Protein AF-A0A9D6SUW3-F1 (afdb_monomer)

Sequence (313 aa):
MANTCDACGERSARLTYPAGGLWAGRWFCPECASGRKKITRLSSLVAFRFRVAEVLPPGDPMTAPAVRLMVAVDDVRRAQILMVEAMERFDDPAERHRTPGDFLYSVKLLLSHMHEAGHALRRLDGWAARGADGENRVNALLAGEDHRQGMAALRKLRRFFSAPAYWESLIPRVRNAIGFHYDERAVAAVMKENFAGDALLESTAASVGGLARMADPVMRAIMSRASGGDIMAAKTEHSQALDICGHLIAFVDHLFDALVRAHRDAIVEKDARVVDVPPLIARAAEAVDAERARLRDERRKAAAAAEIQRGAS

Mean predicted aligned error: 6.63 Å

Nearest PDB structures (foldseek):
  4phu-assembly1_A  TM=2.720E-01  e=4.671E-01  Homo sapiens
  8ic0-assembly1_A  TM=3.097E-01  e=9.147E+00  Homo sapiens
  7rkn-assembly1_R  TM=2.071E-01  e=7.939E+00  Human herpesvirus 5 strain AD169

pLDDT: mean 88.92, std 6.52, range [56.84, 97.5]

Foldseek 3Di:
DFDAFQFARDTDPDWDADCDDQRHPGTHDPCVVVVVDHRQFKDKDKDFDFDCCLLQNPPQLLNVLLVQLVVLLVQLLVLLLQLLVLVVCCPPPVCVQPSLLSNLLSVLSNLQSLVSNLVSLCSLQPDRQQDPVRDRVLCVLQVDPLNVLLVVLNVVSCCQSVDPCNCVALSVLCNVDCVPPVPVVLLVVLCVVQPDDPHDDDWDDDPDPPRTGGQSVSSQSSSQVSRVHRPVPPPVSVLVSLLNSVSSNSNSVSSVVSSCVVVVVRTPDMDIHMDTDPPSSSSSVVSNVVSVVVVVVVVVVVVVVVVVVVVVD

Solvent-accessible surface area (backbone atoms only — not comparable to full-atom values): 16893 Å² total; per-residue (Å²): 132,70,49,62,16,57,32,64,66,47,74,31,94,53,73,46,68,44,91,58,73,75,59,39,89,43,40,24,27,68,45,50,70,69,64,77,34,81,62,61,34,45,40,84,44,74,49,69,45,57,47,54,64,76,70,46,31,90,86,42,65,36,28,64,29,48,53,47,25,52,52,23,43,51,49,27,54,52,20,44,38,47,27,48,57,21,59,72,33,62,84,36,80,90,34,60,87,49,24,64,45,47,26,53,51,18,50,52,48,26,31,34,25,48,44,51,22,42,54,21,45,52,45,28,73,49,70,33,27,40,46,96,86,66,48,49,49,66,57,63,59,31,65,47,83,95,19,48,66,20,45,54,22,45,58,49,49,52,57,48,68,69,34,79,66,37,70,75,33,56,38,46,33,37,42,73,33,49,74,70,68,59,38,63,70,62,48,51,49,48,43,63,75,68,55,51,88,89,52,80,80,68,61,47,84,52,96,52,87,89,66,48,41,77,48,44,60,58,52,49,53,51,47,11,60,52,63,74,45,60,51,94,71,38,58,71,62,54,43,52,51,39,43,51,49,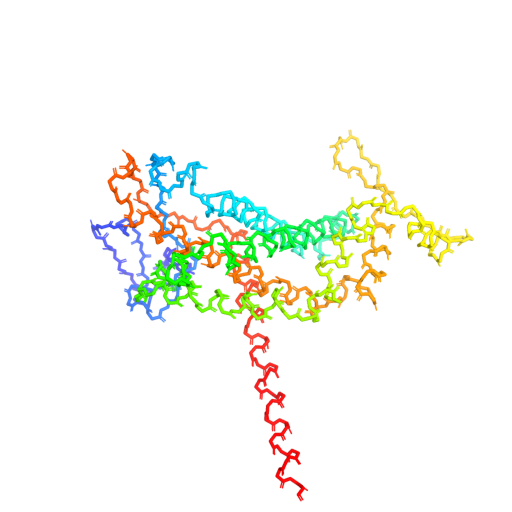55,27,50,48,45,23,51,56,36,51,50,52,34,48,49,64,76,35,56,86,36,52,78,43,79,49,76,44,66,40,75,46,54,68,63,59,42,49,41,52,47,53,30,52,53,41,50,50,50,57,50,52,53,50,52,51,52,52,54,53,53,50,55,57,62,75,75,109

Structure (mmCIF, N/CA/C/O backbone):
data_AF-A0A9D6SUW3-F1
#
_entry.id   AF-A0A9D6SUW3-F1
#
loop_
_atom_site.group_PDB
_atom_site.id
_atom_site.type_symbol
_atom_site.label_atom_id
_atom_site.label_alt_id
_atom_site.label_comp_id
_atom_site.label_asym_id
_atom_site.label_entity_id
_atom_site.label_seq_id
_atom_site.pdbx_PDB_ins_code
_atom_site.Cartn_x
_atom_site.Cartn_y
_atom_site.Cartn_z
_atom_site.occupancy
_atom_site.B_iso_or_equiv
_atom_site.auth_seq_id
_atom_site.auth_comp_id
_atom_site.auth_asym_id
_atom_site.auth_atom_id
_atom_site.pdbx_PDB_model_num
ATOM 1 N N . MET A 1 1 ? 21.946 -20.575 29.759 1.00 59.00 1 MET A N 1
ATOM 2 C CA . MET A 1 1 ? 21.431 -20.561 28.371 1.00 59.00 1 MET A CA 1
ATOM 3 C C . MET A 1 1 ? 20.770 -19.213 28.138 1.00 59.00 1 MET A C 1
ATOM 5 O O . MET A 1 1 ? 20.030 -18.782 29.012 1.00 59.00 1 MET A O 1
ATOM 9 N N . ALA A 1 2 ? 21.098 -18.508 27.053 1.00 71.75 2 ALA A N 1
ATOM 10 C CA . ALA A 1 2 ? 20.441 -17.239 26.740 1.00 71.75 2 ALA A CA 1
ATOM 11 C C . ALA A 1 2 ? 19.069 -17.536 26.127 1.00 71.75 2 ALA A C 1
ATOM 13 O O . ALA A 1 2 ? 18.984 -18.255 25.132 1.00 71.75 2 ALA A O 1
ATOM 14 N N . ASN A 1 3 ? 18.017 -17.000 26.735 1.00 87.88 3 ASN A N 1
ATOM 15 C CA . ASN A 1 3 ? 16.663 -17.136 26.222 1.00 87.88 3 ASN A CA 1
ATOM 16 C C . ASN A 1 3 ? 16.448 -16.122 25.084 1.00 87.88 3 ASN A C 1
ATOM 18 O O . ASN A 1 3 ? 17.110 -15.082 25.030 1.00 87.88 3 ASN A O 1
ATOM 22 N N . THR A 1 4 ? 15.539 -16.427 24.162 1.00 93.31 4 THR A N 1
ATOM 23 C CA . THR A 1 4 ? 15.228 -15.552 23.022 1.00 93.31 4 THR A CA 1
ATOM 24 C C . THR A 1 4 ? 14.028 -14.676 23.366 1.00 93.31 4 THR A C 1
ATOM 26 O O . THR A 1 4 ? 13.051 -15.163 23.921 1.00 93.31 4 THR A O 1
ATOM 29 N N . CYS A 1 5 ? 14.112 -13.382 23.074 1.00 93.31 5 CYS A N 1
ATOM 30 C CA . CYS A 1 5 ? 13.002 -12.446 23.213 1.00 93.31 5 CYS A CA 1
ATOM 31 C C . CYS A 1 5 ? 11.937 -12.731 22.144 1.00 93.31 5 CYS A C 1
ATOM 33 O O . CYS A 1 5 ? 12.253 -12.688 20.955 1.00 93.31 5 CYS A O 1
ATOM 35 N N . ASP A 1 6 ? 10.680 -12.937 22.535 1.00 91.38 6 ASP A N 1
ATOM 36 C CA . ASP A 1 6 ? 9.580 -13.195 21.596 1.00 91.38 6 ASP A CA 1
ATOM 37 C C . ASP A 1 6 ? 9.289 -11.969 20.718 1.00 91.38 6 ASP A C 1
ATOM 39 O O . ASP A 1 6 ? 8.911 -12.101 19.560 1.00 91.38 6 ASP A O 1
ATOM 43 N N . ALA A 1 7 ? 9.519 -10.760 21.242 1.00 89.88 7 ALA A N 1
ATOM 44 C CA . ALA A 1 7 ? 9.219 -9.506 20.556 1.00 89.88 7 ALA A CA 1
ATOM 45 C C . ALA A 1 7 ? 10.206 -9.121 19.444 1.00 89.88 7 ALA A C 1
ATOM 47 O O . ALA A 1 7 ? 9.779 -8.608 18.408 1.00 89.88 7 ALA A O 1
ATOM 48 N N . CYS A 1 8 ? 11.511 -9.316 19.652 1.00 90.50 8 CYS A N 1
ATOM 49 C CA . CYS A 1 8 ? 12.546 -8.936 18.678 1.00 90.50 8 CYS A CA 1
ATOM 50 C C . CYS A 1 8 ? 13.358 -10.119 18.140 1.00 90.50 8 CYS A C 1
ATOM 52 O O . CYS A 1 8 ? 14.126 -9.949 17.203 1.00 90.50 8 CYS A O 1
ATOM 54 N N . GLY A 1 9 ? 13.210 -11.318 18.709 1.00 89.94 9 GLY A N 1
ATOM 55 C CA . GLY A 1 9 ? 13.953 -12.509 18.295 1.00 89.94 9 GLY A CA 1
ATOM 56 C C . GLY A 1 9 ? 15.413 -12.551 18.742 1.00 89.94 9 GLY A C 1
ATOM 57 O O . GLY A 1 9 ? 16.119 -13.490 18.386 1.00 89.94 9 GLY A O 1
ATOM 58 N N . GLU A 1 10 ? 15.884 -11.573 19.513 1.00 92.81 10 GLU A N 1
ATOM 59 C CA . GLU A 1 10 ? 17.271 -11.539 19.974 1.00 92.81 10 GLU A CA 1
ATOM 60 C C . GLU A 1 10 ? 17.475 -12.318 21.269 1.00 92.81 10 GLU A C 1
ATOM 62 O O . GLU A 1 10 ? 16.598 -12.391 22.136 1.00 92.81 10 GLU A O 1
ATOM 67 N N . ARG A 1 11 ? 18.681 -12.864 21.427 1.00 93.19 11 ARG A N 1
ATOM 68 C CA . ARG A 1 11 ? 19.104 -13.504 22.671 1.00 93.19 11 ARG A CA 1
ATOM 69 C C . ARG A 1 11 ? 19.286 -12.450 23.755 1.00 93.19 11 ARG A C 1
ATOM 71 O O . ARG A 1 11 ? 19.956 -11.445 23.542 1.00 93.19 11 ARG A O 1
ATOM 78 N N . SER A 1 12 ? 18.749 -12.712 24.941 1.00 90.88 12 SER A N 1
ATOM 79 C CA . SER A 1 12 ? 18.955 -11.857 26.103 1.00 90.88 12 SER A CA 1
ATOM 80 C C . SER A 1 12 ? 19.270 -12.674 27.348 1.00 90.88 12 SER A C 1
ATOM 82 O O . SER A 1 12 ? 18.714 -13.747 27.579 1.00 90.88 12 SER A O 1
ATOM 84 N N . ALA A 1 13 ? 20.172 -12.143 28.174 1.00 89.75 13 ALA A N 1
ATOM 85 C CA . ALA A 1 13 ? 20.488 -12.717 29.478 1.00 89.75 13 ALA A CA 1
ATOM 86 C C . ALA A 1 13 ? 19.389 -12.445 30.519 1.00 89.75 13 ALA A C 1
ATOM 88 O O . ALA A 1 13 ? 19.342 -13.107 31.552 1.00 89.75 13 ALA A O 1
ATOM 89 N N . ARG A 1 14 ? 18.515 -11.462 30.265 1.00 90.50 14 ARG A N 1
ATOM 90 C CA . ARG A 1 14 ? 17.402 -11.089 31.142 1.00 90.50 14 ARG A CA 1
ATOM 91 C C . ARG A 1 14 ? 16.137 -10.994 30.309 1.00 90.50 14 ARG A C 1
ATOM 93 O O . ARG A 1 14 ? 16.156 -10.391 29.243 1.00 90.50 14 ARG A O 1
ATOM 100 N N . LEU A 1 15 ? 15.042 -11.554 30.804 1.00 92.75 15 LEU A N 1
ATOM 101 C CA . LEU A 1 15 ? 13.730 -11.427 30.182 1.00 92.75 15 LEU A CA 1
ATOM 102 C C . LEU A 1 15 ? 12.694 -11.056 31.240 1.00 92.75 15 LEU A C 1
ATOM 104 O O . LEU A 1 15 ? 12.864 -11.326 32.426 1.00 92.75 15 LEU A O 1
ATOM 108 N N . THR A 1 16 ? 11.626 -10.426 30.780 1.00 91.94 16 THR A N 1
ATOM 109 C CA . THR A 1 16 ? 10.442 -10.064 31.556 1.00 91.94 16 THR A CA 1
ATOM 110 C C . THR A 1 16 ? 9.251 -10.833 31.003 1.00 91.94 16 THR A C 1
ATOM 112 O O . THR A 1 16 ? 9.157 -11.029 29.790 1.00 91.94 16 THR A O 1
ATOM 115 N N . TYR A 1 17 ? 8.373 -11.291 31.892 1.00 92.06 17 TYR A N 1
ATOM 116 C CA . TYR A 1 17 ? 7.201 -12.095 31.553 1.00 92.06 17 TYR A CA 1
ATOM 117 C C . TYR A 1 17 ? 5.951 -11.445 32.152 1.00 92.06 17 TYR A C 1
ATOM 119 O O . TYR A 1 17 ? 5.772 -11.485 33.373 1.00 92.06 17 TYR A O 1
ATOM 127 N N . PRO A 1 18 ? 5.100 -10.801 31.338 1.00 87.44 18 PRO A N 1
ATOM 128 C CA . PRO A 1 18 ? 3.849 -10.242 31.815 1.00 87.44 18 PRO A CA 1
ATOM 129 C C . PRO A 1 18 ? 2.912 -11.382 32.222 1.00 87.44 18 PRO A C 1
ATOM 131 O O . PRO A 1 18 ? 2.607 -12.260 31.417 1.00 87.44 18 PRO A O 1
ATOM 134 N N . ALA A 1 19 ? 2.427 -11.357 33.463 1.00 87.56 19 ALA A N 1
ATOM 135 C CA . ALA A 1 19 ? 1.460 -12.342 33.954 1.00 87.56 19 ALA A CA 1
ATOM 136 C C . ALA A 1 19 ? 0.007 -12.025 33.540 1.00 87.56 19 ALA A C 1
ATOM 138 O O . ALA A 1 19 ? -0.880 -12.850 33.733 1.00 87.56 19 ALA A O 1
ATOM 139 N N . GLY A 1 20 ? -0.253 -10.839 32.978 1.00 83.25 20 GLY A N 1
ATOM 140 C CA . GLY A 1 20 ? -1.593 -10.392 32.602 1.00 83.25 20 GLY A CA 1
ATOM 141 C C . GLY A 1 20 ? -1.587 -9.342 31.490 1.00 83.25 20 GLY A C 1
ATOM 142 O O . GLY A 1 20 ? -0.545 -8.790 31.132 1.00 83.25 20 GLY A O 1
ATOM 143 N N . GLY A 1 21 ? -2.776 -9.072 30.947 1.00 85.44 21 GLY A N 1
ATOM 144 C CA . GLY A 1 21 ? -2.980 -8.150 29.829 1.00 85.44 21 GLY A CA 1
ATOM 145 C C . GLY A 1 21 ? -2.705 -8.774 28.458 1.00 85.44 21 GLY A C 1
ATOM 146 O O . GLY A 1 21 ? -2.468 -9.971 28.329 1.00 85.44 21 GLY A O 1
ATOM 147 N N . LEU A 1 22 ? -2.736 -7.935 27.420 1.00 84.00 22 LEU A N 1
ATOM 148 C CA . LEU A 1 22 ? -2.636 -8.351 26.015 1.00 84.00 22 LEU A CA 1
ATOM 149 C C . LEU A 1 22 ? -1.350 -9.141 25.704 1.00 84.00 22 LEU A C 1
ATOM 151 O O . LEU A 1 22 ? -1.351 -10.017 24.849 1.00 84.00 22 LEU A O 1
ATOM 155 N N . TRP A 1 23 ? -0.268 -8.856 26.428 1.00 86.50 23 TRP A N 1
ATOM 156 C CA . TRP A 1 23 ? 1.060 -9.441 26.223 1.00 86.50 23 TRP A CA 1
ATOM 157 C C . TRP A 1 23 ? 1.366 -10.626 27.150 1.00 86.50 23 TRP A C 1
ATOM 159 O O . TRP A 1 23 ? 2.516 -11.067 27.215 1.00 86.50 23 TRP A O 1
ATOM 169 N N . ALA A 1 24 ? 0.365 -11.124 27.883 1.00 87.88 24 ALA A N 1
ATOM 170 C CA . ALA A 1 24 ? 0.534 -12.268 28.767 1.00 87.88 24 ALA A CA 1
ATOM 171 C C . ALA A 1 24 ? 1.030 -13.499 27.999 1.00 87.88 24 ALA A C 1
ATOM 173 O O . ALA A 1 24 ? 0.626 -13.747 26.862 1.00 87.88 24 ALA A O 1
ATOM 174 N N . GLY A 1 25 ? 1.920 -14.276 28.619 1.00 87.31 25 GLY A N 1
ATOM 175 C CA . GLY A 1 25 ? 2.444 -15.491 27.994 1.00 87.31 25 GLY A CA 1
ATOM 176 C C . GLY A 1 25 ? 3.663 -15.299 27.091 1.00 87.31 25 GLY A C 1
ATOM 177 O O . GLY A 1 25 ? 4.132 -16.282 26.525 1.00 87.31 25 GLY A O 1
ATOM 178 N N . ARG A 1 26 ? 4.188 -14.075 26.957 1.00 90.56 26 ARG A N 1
ATOM 179 C CA . ARG A 1 26 ? 5.327 -13.755 26.081 1.00 90.56 26 ARG A CA 1
ATOM 180 C C . ARG A 1 26 ? 6.536 -13.267 26.876 1.00 90.56 26 ARG A C 1
ATOM 182 O O . ARG A 1 26 ? 6.393 -12.576 27.884 1.00 90.56 26 ARG A O 1
ATOM 189 N N . TRP A 1 27 ? 7.735 -13.595 26.410 1.00 93.06 27 TRP A N 1
ATOM 190 C CA . TRP A 1 27 ? 8.990 -13.158 27.007 1.00 93.06 27 TRP A CA 1
ATOM 191 C C . TRP A 1 27 ? 9.594 -11.965 26.267 1.00 93.06 27 TRP A C 1
ATOM 193 O O . TRP A 1 27 ? 9.855 -12.019 25.067 1.00 93.06 27 TRP A O 1
ATOM 203 N N . PHE A 1 28 ? 9.912 -10.901 27.001 1.00 93.75 28 PHE A N 1
ATOM 204 C CA . PHE A 1 28 ? 10.469 -9.669 26.438 1.00 93.75 28 PHE A CA 1
ATOM 205 C C . PHE A 1 28 ? 11.842 -9.368 27.023 1.00 93.75 28 PHE A C 1
ATOM 207 O O . PHE A 1 28 ? 12.025 -9.408 28.241 1.00 93.75 28 PHE A O 1
ATOM 214 N N . CYS A 1 29 ? 12.806 -8.991 26.182 1.00 95.31 29 CYS A N 1
ATOM 215 C CA . CYS A 1 29 ? 14.033 -8.375 26.675 1.00 95.31 29 CYS A CA 1
ATOM 216 C C . CYS A 1 29 ? 13.724 -7.001 27.305 1.00 95.31 29 CYS A C 1
ATOM 218 O O . CYS A 1 29 ? 12.716 -6.379 26.950 1.00 95.31 29 CYS A O 1
ATOM 220 N N . PRO A 1 30 ? 14.582 -6.489 28.209 1.00 93.00 30 PRO A N 1
ATOM 221 C CA . PRO A 1 30 ? 14.340 -5.222 28.896 1.00 93.00 30 PRO A CA 1
ATOM 222 C C . PRO A 1 30 ? 14.135 -4.035 27.953 1.00 93.00 30 PRO A C 1
ATOM 224 O O . PRO A 1 30 ? 13.415 -3.106 28.297 1.00 93.00 30 PRO A O 1
ATOM 227 N N . GLU A 1 31 ? 14.755 -4.050 26.770 1.00 94.38 31 GLU A N 1
ATOM 228 C CA . GLU A 1 31 ? 14.602 -2.975 25.786 1.00 94.38 31 GLU A CA 1
ATOM 229 C C . GLU A 1 31 ? 13.236 -3.001 25.095 1.00 94.38 31 GLU A C 1
ATOM 231 O O . GLU A 1 31 ? 12.630 -1.944 24.917 1.00 94.38 31 GLU A O 1
ATOM 236 N N . CYS A 1 32 ? 12.727 -4.186 24.736 1.00 92.19 32 CYS A N 1
ATOM 237 C CA . CYS A 1 32 ? 11.379 -4.327 24.182 1.00 92.19 32 CYS A CA 1
ATOM 238 C C . CYS A 1 32 ? 10.318 -4.015 25.242 1.00 92.19 32 CYS A C 1
ATOM 240 O O . CYS A 1 32 ? 9.379 -3.278 24.961 1.00 92.19 32 CYS A O 1
ATOM 242 N N . ALA A 1 33 ? 10.496 -4.511 26.470 1.00 90.00 33 ALA A N 1
ATOM 243 C CA . ALA A 1 33 ? 9.568 -4.263 27.572 1.00 90.00 33 ALA A CA 1
ATOM 244 C C . ALA A 1 33 ? 9.484 -2.777 27.956 1.00 90.00 33 ALA A C 1
ATOM 246 O O . ALA A 1 33 ? 8.411 -2.284 28.287 1.00 90.00 33 ALA A O 1
ATOM 247 N N . SER A 1 34 ? 10.601 -2.044 27.878 1.00 90.38 34 SER A N 1
ATOM 248 C CA . SER A 1 34 ? 10.632 -0.604 28.152 1.00 90.38 34 SER A CA 1
ATOM 249 C C . SER A 1 34 ? 10.260 0.264 26.943 1.00 90.38 34 SER A C 1
ATOM 251 O O . SER A 1 34 ? 10.409 1.480 27.019 1.00 90.38 34 SER A O 1
ATOM 253 N N . GLY A 1 35 ? 9.916 -0.329 25.793 1.00 87.50 35 GLY A N 1
ATOM 254 C CA . GLY A 1 35 ? 9.667 0.399 24.543 1.00 87.50 35 GLY A CA 1
ATOM 255 C C . GLY A 1 35 ? 10.893 1.104 23.941 1.00 87.50 35 GLY A C 1
ATOM 256 O O . GLY A 1 35 ? 10.748 1.893 23.012 1.00 87.50 35 GLY A O 1
ATOM 257 N N . ARG A 1 36 ? 12.108 0.826 24.438 1.00 89.19 36 ARG A N 1
ATOM 258 C CA . ARG A 1 36 ? 13.363 1.380 23.887 1.00 89.19 36 ARG A CA 1
ATOM 259 C C . ARG A 1 36 ? 13.743 0.721 22.567 1.00 89.19 36 ARG A C 1
ATOM 261 O O . ARG A 1 36 ? 14.434 1.327 21.754 1.00 89.19 36 ARG A O 1
ATOM 268 N N . LYS A 1 37 ? 13.278 -0.510 22.356 1.00 90.31 37 LYS A N 1
ATOM 269 C CA . LYS A 1 37 ? 13.457 -1.268 21.123 1.00 90.31 37 LYS A CA 1
ATOM 270 C C . LYS A 1 37 ? 12.112 -1.563 20.479 1.00 90.31 37 LYS A C 1
ATOM 272 O O . LYS A 1 37 ? 11.181 -2.009 21.149 1.00 90.31 37 LYS A O 1
ATOM 277 N N . LYS A 1 38 ? 12.035 -1.346 19.164 1.00 86.12 38 LYS A N 1
ATOM 278 C CA . LYS A 1 38 ? 10.858 -1.669 18.350 1.00 86.12 38 LYS A CA 1
ATOM 279 C C . LYS A 1 38 ? 10.588 -3.176 18.413 1.00 86.12 38 LYS A C 1
ATOM 281 O O . LYS A 1 38 ? 11.498 -3.982 18.231 1.00 86.12 38 LYS A O 1
ATOM 286 N N . ILE A 1 39 ? 9.337 -3.541 18.673 1.00 86.94 39 ILE A N 1
ATOM 287 C CA . ILE A 1 39 ? 8.850 -4.917 18.555 1.00 86.94 39 ILE A CA 1
ATOM 288 C C . ILE A 1 39 ? 8.677 -5.215 17.062 1.00 86.94 39 ILE A C 1
ATOM 290 O O . ILE A 1 39 ? 8.024 -4.443 16.361 1.00 86.94 39 ILE A O 1
ATOM 294 N N . THR A 1 40 ? 9.283 -6.296 16.574 1.00 84.75 40 THR A N 1
ATOM 295 C CA . THR A 1 40 ? 9.311 -6.636 15.138 1.00 84.75 40 THR A CA 1
ATOM 296 C C . THR A 1 40 ? 8.652 -7.975 14.822 1.00 84.75 40 THR A C 1
ATOM 298 O O . THR A 1 40 ? 8.191 -8.173 13.704 1.00 84.75 40 THR A O 1
ATOM 301 N N . ARG A 1 41 ? 8.570 -8.887 15.798 1.00 86.75 41 ARG A N 1
ATOM 302 C CA . ARG A 1 41 ? 8.032 -10.244 15.609 1.00 86.75 41 ARG A CA 1
ATOM 303 C C . ARG A 1 41 ? 6.616 -10.435 16.122 1.00 86.75 41 ARG A C 1
ATOM 305 O O . ARG A 1 41 ? 5.960 -11.385 15.715 1.00 86.75 41 ARG A O 1
ATOM 312 N N . LEU A 1 42 ? 6.144 -9.547 16.989 1.00 89.44 42 LEU A N 1
ATOM 313 C CA . LEU A 1 42 ? 4.799 -9.601 17.546 1.00 89.44 42 LEU A CA 1
ATOM 314 C C . LEU A 1 42 ? 4.016 -8.360 17.136 1.00 89.44 42 LEU A C 1
ATOM 316 O O . LEU A 1 42 ? 4.561 -7.259 17.082 1.00 89.44 42 LEU A O 1
ATOM 320 N N . SER A 1 43 ? 2.722 -8.534 16.901 1.00 86.12 43 SER A N 1
ATOM 321 C CA . SER A 1 43 ? 1.794 -7.427 16.707 1.00 86.12 43 SER A CA 1
ATOM 322 C C . SER A 1 43 ? 0.536 -7.641 17.536 1.00 86.12 43 SER A C 1
ATOM 324 O O . SER A 1 43 ? 0.083 -8.769 17.735 1.00 86.12 43 SER A O 1
ATOM 326 N N . SER A 1 44 ? -0.035 -6.540 18.015 1.00 84.75 44 SER A N 1
ATOM 327 C CA . SER A 1 44 ? -1.393 -6.536 18.545 1.00 84.75 44 SER A CA 1
ATOM 328 C C . SER A 1 44 ? -2.358 -6.575 17.368 1.00 84.75 44 SER A C 1
ATOM 330 O O . SER A 1 44 ? -2.442 -5.614 16.604 1.00 84.75 44 SER A O 1
ATOM 332 N N . LEU A 1 45 ? -3.119 -7.654 17.255 1.00 85.06 45 LEU A N 1
ATOM 333 C CA . LEU A 1 45 ? -4.216 -7.769 16.312 1.00 85.06 45 LEU A CA 1
ATOM 334 C C . LEU A 1 45 ? -5.536 -7.575 17.051 1.00 85.06 45 LEU A C 1
ATOM 336 O O . LEU A 1 45 ? -5.804 -8.233 18.056 1.00 85.06 45 LEU A O 1
ATOM 340 N N . VAL A 1 46 ? -6.365 -6.673 16.529 1.00 85.00 46 VAL A N 1
ATOM 341 C CA . VAL A 1 46 ? -7.744 -6.490 16.978 1.00 85.00 46 VAL A CA 1
ATOM 342 C C . VAL A 1 46 ? -8.652 -6.776 15.792 1.00 85.00 46 VAL A C 1
ATOM 344 O O . VAL A 1 46 ? -8.682 -6.008 14.835 1.00 85.00 46 VAL A O 1
ATOM 347 N N . ALA A 1 47 ? -9.374 -7.888 15.851 1.00 86.69 47 ALA A N 1
ATOM 348 C CA . ALA A 1 47 ? -10.442 -8.208 14.919 1.00 86.69 47 ALA A CA 1
ATOM 349 C C . ALA A 1 47 ? -11.776 -7.790 15.535 1.00 86.69 47 ALA A C 1
ATOM 351 O O . ALA A 1 47 ? -12.003 -7.956 16.734 1.00 86.69 47 ALA A O 1
ATOM 352 N N . PHE A 1 48 ? -12.671 -7.236 14.728 1.00 90.12 48 PHE A N 1
ATOM 353 C CA . PHE A 1 48 ? -14.006 -6.887 15.184 1.00 90.12 48 PHE A CA 1
ATOM 354 C C . PHE A 1 48 ? -15.032 -7.101 14.081 1.00 90.12 48 PHE A C 1
ATOM 356 O O . PHE A 1 48 ? -14.742 -6.953 12.893 1.00 90.12 48 PHE A O 1
ATOM 363 N N . ARG A 1 49 ? -16.253 -7.431 14.494 1.00 92.06 49 ARG A N 1
ATOM 364 C CA . ARG A 1 49 ? -17.437 -7.401 13.636 1.00 92.06 49 ARG A CA 1
ATOM 365 C C . ARG A 1 49 ? -18.264 -6.202 14.045 1.00 92.06 49 ARG A C 1
ATOM 367 O O . ARG A 1 49 ? -18.430 -5.938 15.234 1.00 92.06 49 ARG A O 1
ATOM 374 N N . PHE A 1 50 ? -18.793 -5.489 13.066 1.00 94.81 50 PHE A N 1
ATOM 375 C CA . PHE A 1 50 ? -19.591 -4.299 13.306 1.00 94.81 50 PHE A CA 1
ATOM 376 C C . PHE A 1 50 ? -20.734 -4.201 12.304 1.00 94.81 50 PHE A C 1
ATOM 378 O O . PHE A 1 50 ? -20.690 -4.788 11.219 1.00 94.81 50 PHE A O 1
ATOM 385 N N . ARG A 1 51 ? -21.772 -3.453 12.669 1.00 95.62 51 ARG A N 1
ATOM 386 C CA . ARG A 1 51 ? -22.911 -3.174 11.796 1.00 95.62 51 ARG A CA 1
ATOM 387 C C . ARG A 1 51 ? -22.495 -2.132 10.759 1.00 95.62 51 ARG A C 1
ATOM 389 O O . ARG A 1 51 ? -22.456 -0.940 11.042 1.00 95.62 51 ARG A O 1
ATOM 396 N N . VAL A 1 52 ? -22.166 -2.590 9.547 1.00 93.69 52 VAL A N 1
ATOM 397 C CA . VAL A 1 52 ? -21.630 -1.735 8.467 1.00 93.69 52 VAL A CA 1
ATOM 398 C C . VAL A 1 52 ? -22.532 -0.536 8.179 1.00 93.69 52 VAL A C 1
ATOM 400 O O . VAL A 1 52 ? -22.020 0.562 8.026 1.00 93.69 52 VAL A O 1
ATOM 403 N N . ALA A 1 53 ? -23.856 -0.714 8.186 1.00 95.06 53 ALA A N 1
ATOM 404 C CA . ALA A 1 53 ? -24.807 0.366 7.920 1.00 95.06 53 ALA A CA 1
ATOM 405 C C . ALA A 1 53 ? -24.766 1.517 8.948 1.00 95.06 53 ALA A C 1
ATOM 407 O O . ALA A 1 53 ? -25.212 2.612 8.626 1.00 95.06 53 ALA A O 1
ATOM 408 N N . GLU A 1 54 ? -24.234 1.291 10.155 1.00 95.56 54 GLU A N 1
ATOM 409 C CA . GLU A 1 54 ? -24.085 2.329 11.187 1.00 95.56 54 GLU A CA 1
ATOM 410 C C . GLU A 1 54 ? -22.775 3.111 11.052 1.00 95.56 54 GLU A C 1
ATOM 412 O O . GLU A 1 54 ? -22.732 4.285 11.403 1.00 95.56 54 GLU A O 1
ATOM 417 N N . VAL A 1 55 ? -21.720 2.476 10.532 1.00 94.88 55 VAL A N 1
ATOM 418 C CA . VAL A 1 55 ? -20.383 3.084 10.374 1.00 94.88 55 VAL A CA 1
ATOM 419 C C . VAL A 1 55 ? -20.193 3.684 8.980 1.00 94.88 55 VAL A C 1
ATOM 421 O O . VAL A 1 55 ? -19.551 4.717 8.814 1.00 94.88 55 VAL A O 1
ATOM 424 N N . LEU A 1 56 ? -20.746 3.023 7.965 1.00 95.19 56 LEU A N 1
ATOM 425 C CA . LEU A 1 56 ? -20.691 3.386 6.552 1.00 95.19 56 LEU A CA 1
ATOM 426 C C . LEU A 1 56 ? -22.112 3.302 5.961 1.00 95.19 56 LEU A C 1
ATOM 428 O O . LEU A 1 56 ? -22.432 2.353 5.235 1.00 95.19 56 LEU A O 1
ATOM 432 N N . PRO A 1 57 ? -23.002 4.259 6.290 1.00 95.75 57 PRO A N 1
ATOM 433 C CA . PRO A 1 57 ? -24.386 4.229 5.835 1.00 95.75 57 PRO A CA 1
ATOM 434 C C . PRO A 1 57 ? -24.474 4.291 4.301 1.00 95.75 57 PRO A C 1
ATOM 436 O O . PRO A 1 57 ? -23.788 5.117 3.696 1.00 95.75 57 PRO A O 1
ATOM 439 N N . PRO A 1 58 ? -25.339 3.502 3.636 1.00 94.00 58 PRO A N 1
ATOM 440 C CA . PRO A 1 58 ? -25.432 3.492 2.170 1.00 94.00 58 PRO A CA 1
ATOM 441 C C . PRO A 1 58 ? -25.766 4.851 1.534 1.00 94.00 58 PRO A C 1
ATOM 443 O O . PRO A 1 58 ? -25.386 5.101 0.395 1.00 94.00 58 PRO A O 1
ATOM 446 N N . GLY A 1 59 ? -26.473 5.720 2.264 1.00 94.75 59 GLY A N 1
ATOM 447 C CA . GLY A 1 59 ? -26.822 7.073 1.819 1.00 94.75 59 GLY A CA 1
ATOM 448 C C . GLY A 1 59 ? -25.746 8.132 2.078 1.00 94.75 59 GLY A C 1
ATOM 449 O O . GLY A 1 59 ? -25.899 9.259 1.617 1.00 94.75 59 GLY A O 1
ATOM 450 N N . ASP A 1 60 ? -24.674 7.804 2.806 1.00 94.56 60 ASP A N 1
ATOM 451 C CA . ASP A 1 60 ? -23.579 8.743 3.058 1.00 94.56 60 ASP A CA 1
ATOM 452 C C . ASP A 1 60 ? -22.670 8.838 1.814 1.00 94.56 60 ASP A C 1
ATOM 454 O O . ASP A 1 60 ? -22.126 7.816 1.375 1.00 94.56 60 ASP A O 1
ATOM 458 N N . PRO A 1 61 ? -22.442 10.042 1.254 1.00 94.31 61 PRO A N 1
ATOM 459 C CA . PRO A 1 61 ? -21.540 10.242 0.121 1.00 94.31 61 PRO A CA 1
ATOM 460 C C . PRO A 1 61 ? -20.116 9.698 0.328 1.00 94.31 61 PRO A C 1
ATOM 462 O O . PRO A 1 61 ? -19.455 9.343 -0.651 1.00 94.31 61 PRO A O 1
ATOM 465 N N . MET A 1 62 ? -19.638 9.595 1.576 1.00 94.94 62 MET A N 1
ATOM 466 C CA . MET A 1 62 ? -18.324 9.031 1.907 1.00 94.94 62 MET A CA 1
ATOM 467 C C . MET A 1 62 ? -18.250 7.513 1.743 1.00 94.94 62 MET A C 1
ATOM 469 O O . MET A 1 62 ? -17.157 6.996 1.504 1.00 94.94 62 MET A O 1
ATOM 473 N N . THR A 1 63 ? -19.370 6.794 1.857 1.00 95.44 63 THR A N 1
ATOM 474 C CA . THR A 1 63 ? -19.379 5.330 1.985 1.00 95.44 63 THR A CA 1
ATOM 475 C C . THR A 1 63 ? -18.736 4.640 0.792 1.00 95.44 63 THR A C 1
ATOM 477 O O . THR A 1 63 ? -17.780 3.883 0.958 1.00 95.44 63 THR A O 1
ATOM 480 N N . ALA A 1 64 ? -19.193 4.923 -0.430 1.00 95.69 64 ALA A N 1
ATOM 481 C CA . ALA A 1 64 ? -18.653 4.251 -1.611 1.00 95.69 64 ALA A CA 1
ATOM 482 C C . ALA A 1 64 ? -17.161 4.576 -1.861 1.00 95.69 64 ALA A C 1
ATOM 484 O O . ALA A 1 64 ? -16.386 3.642 -2.090 1.00 95.69 64 ALA A O 1
ATOM 485 N N . PRO A 1 65 ? -16.700 5.844 -1.785 1.00 95.88 65 PRO A N 1
ATOM 486 C CA . PRO A 1 65 ? -15.273 6.156 -1.857 1.00 95.88 65 PRO A CA 1
ATOM 487 C C . PRO A 1 65 ? -14.437 5.511 -0.745 1.00 95.88 65 PRO A C 1
ATOM 489 O O . PRO A 1 65 ? -13.348 5.021 -1.038 1.00 95.88 65 PRO A O 1
ATOM 492 N N . ALA A 1 66 ? -14.931 5.471 0.498 1.00 95.81 66 ALA A N 1
ATOM 493 C CA . ALA A 1 66 ? -14.228 4.852 1.621 1.00 95.81 66 ALA A CA 1
ATOM 494 C C . ALA A 1 66 ? -14.081 3.336 1.425 1.00 95.81 66 ALA A C 1
ATOM 496 O O . ALA A 1 66 ? -12.969 2.822 1.511 1.00 95.81 66 ALA A O 1
ATOM 497 N N . VAL A 1 67 ? -15.160 2.634 1.062 1.00 95.62 67 VAL A N 1
ATOM 498 C CA . VAL A 1 67 ? -15.120 1.189 0.777 1.00 95.62 67 VAL A CA 1
ATOM 499 C C . VAL A 1 67 ? -14.186 0.889 -0.394 1.00 95.62 67 VAL A C 1
ATOM 501 O O . VAL A 1 67 ? -13.344 0.000 -0.296 1.00 95.62 67 VAL A O 1
ATOM 504 N N . ARG A 1 68 ? -14.266 1.659 -1.488 1.00 96.94 68 ARG A N 1
ATOM 505 C CA . ARG A 1 68 ? -13.361 1.488 -2.637 1.00 96.94 68 ARG A CA 1
ATOM 506 C C . ARG A 1 68 ? -11.901 1.690 -2.245 1.00 96.94 68 ARG A C 1
ATOM 508 O O . ARG A 1 68 ? -11.044 0.947 -2.710 1.00 96.94 68 ARG A O 1
ATOM 515 N N . LEU A 1 69 ? -11.621 2.688 -1.409 1.00 97.38 69 LEU A N 1
ATOM 516 C C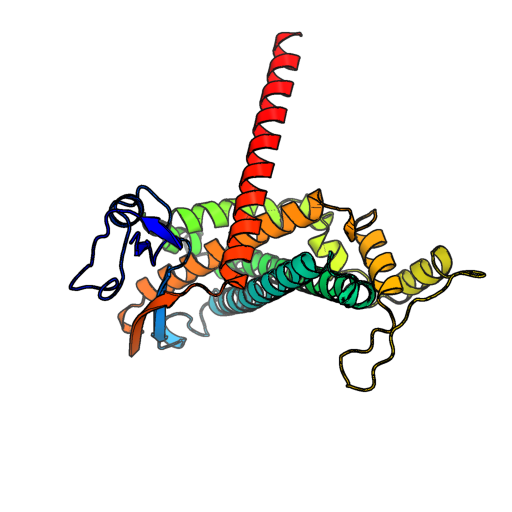A . LEU A 1 69 ? -10.280 2.931 -0.897 1.00 97.38 69 LEU A CA 1
ATOM 517 C C . LEU A 1 69 ? -9.798 1.762 -0.027 1.00 97.38 69 LEU A C 1
ATOM 519 O O . LEU A 1 69 ? -8.666 1.328 -0.199 1.00 97.38 69 LEU A O 1
ATOM 523 N N . MET A 1 70 ? -10.643 1.238 0.865 1.00 95.88 70 MET A N 1
ATOM 524 C CA . MET A 1 70 ? -10.305 0.089 1.712 1.00 95.88 70 MET A CA 1
ATOM 525 C C . MET A 1 70 ? -9.956 -1.145 0.876 1.00 95.88 70 MET A C 1
ATOM 527 O O . MET A 1 70 ? -8.903 -1.737 1.092 1.00 95.88 70 MET A O 1
ATOM 531 N N . VAL A 1 71 ? -10.792 -1.488 -0.111 1.00 97.00 71 VAL A N 1
ATOM 532 C CA . VAL A 1 71 ? -10.561 -2.637 -1.004 1.00 97.00 71 VAL A CA 1
ATOM 533 C C . VAL A 1 71 ? -9.279 -2.448 -1.815 1.00 97.00 71 VAL A C 1
ATOM 535 O O . VAL A 1 71 ? -8.406 -3.309 -1.788 1.00 97.00 71 VAL A O 1
ATOM 538 N N . ALA A 1 72 ? -9.106 -1.288 -2.459 1.00 97.31 72 ALA A N 1
ATOM 539 C CA . ALA A 1 72 ? -7.905 -1.015 -3.245 1.00 97.31 72 ALA A CA 1
ATOM 540 C C . ALA A 1 72 ? -6.627 -1.061 -2.391 1.00 97.31 72 ALA A C 1
ATOM 542 O O . ALA A 1 72 ? -5.576 -1.470 -2.873 1.00 97.31 72 ALA A O 1
ATOM 543 N N . VAL A 1 73 ? -6.696 -0.647 -1.122 1.00 97.38 73 VAL A N 1
ATOM 544 C CA . VAL A 1 73 ? -5.541 -0.688 -0.218 1.00 97.38 73 VAL A CA 1
ATOM 545 C C . VAL A 1 73 ? -5.263 -2.095 0.311 1.00 97.38 73 VAL A C 1
ATOM 547 O O . VAL A 1 73 ? -4.096 -2.412 0.541 1.00 97.38 73 VAL A O 1
ATOM 550 N N . ASP A 1 74 ? -6.269 -2.960 0.445 1.00 96.38 74 ASP A N 1
ATOM 551 C CA . ASP A 1 74 ? -6.033 -4.387 0.699 1.00 96.38 74 ASP A CA 1
ATOM 552 C C . ASP A 1 74 ? -5.287 -5.033 -0.478 1.00 96.38 74 ASP A C 1
ATOM 554 O O . ASP A 1 74 ? -4.250 -5.671 -0.281 1.00 96.38 74 ASP A O 1
ATOM 558 N N . ASP A 1 75 ? -5.705 -4.746 -1.714 1.00 96.81 75 ASP A N 1
ATOM 559 C CA . ASP A 1 75 ? -4.999 -5.217 -2.910 1.00 96.81 75 ASP A CA 1
ATOM 560 C C . ASP A 1 75 ? -3.559 -4.680 -2.983 1.00 96.81 75 ASP A C 1
ATOM 562 O O . ASP A 1 75 ? -2.630 -5.421 -3.309 1.00 96.81 75 ASP A O 1
ATOM 566 N N . VAL A 1 76 ? -3.336 -3.407 -2.621 1.00 96.25 76 VAL A N 1
ATOM 567 C CA . VAL A 1 76 ? -1.990 -2.814 -2.512 1.00 96.25 76 VAL A CA 1
ATOM 568 C C . VAL A 1 76 ? -1.121 -3.587 -1.515 1.00 96.25 76 VAL A C 1
ATOM 570 O O . VAL A 1 76 ? 0.030 -3.887 -1.832 1.00 96.25 76 VAL A O 1
ATOM 573 N N . ARG A 1 77 ? -1.653 -3.964 -0.340 1.00 94.81 77 ARG A N 1
ATOM 574 C CA . ARG A 1 77 ? -0.914 -4.780 0.646 1.00 94.81 77 ARG A CA 1
ATOM 575 C C . ARG A 1 77 ? -0.528 -6.132 0.064 1.00 94.81 77 ARG A C 1
ATOM 577 O O . ARG A 1 77 ? 0.610 -6.568 0.227 1.00 94.81 77 ARG A O 1
ATOM 584 N N . ARG A 1 78 ? -1.462 -6.800 -0.616 1.00 94.50 78 ARG A N 1
ATOM 585 C CA . ARG A 1 78 ? -1.214 -8.115 -1.223 1.00 94.50 78 ARG A CA 1
ATOM 586 C C . ARG A 1 78 ? -0.179 -8.030 -2.335 1.00 94.50 78 ARG A C 1
ATOM 588 O O . ARG A 1 78 ? 0.778 -8.798 -2.318 1.00 94.50 78 ARG A O 1
ATOM 595 N N . ALA A 1 79 ? -0.314 -7.064 -3.238 1.00 94.69 79 ALA A N 1
ATOM 596 C CA . ALA A 1 79 ? 0.643 -6.843 -4.314 1.00 94.69 79 ALA A CA 1
ATOM 597 C C . ALA A 1 79 ? 2.041 -6.488 -3.783 1.00 94.69 79 ALA A C 1
ATOM 599 O O . ALA A 1 79 ? 3.037 -6.976 -4.310 1.00 94.69 79 ALA A O 1
ATOM 600 N N . GLN A 1 80 ? 2.129 -5.700 -2.706 1.00 93.81 80 GLN A N 1
ATOM 601 C CA . GLN A 1 80 ? 3.396 -5.400 -2.044 1.00 93.81 80 GLN A CA 1
ATOM 602 C C . GLN A 1 80 ? 4.069 -6.660 -1.485 1.00 93.81 80 GLN A C 1
ATOM 604 O O . GLN A 1 80 ? 5.265 -6.847 -1.696 1.00 93.81 80 GLN A O 1
ATOM 609 N N . ILE A 1 81 ? 3.319 -7.515 -0.782 1.00 92.31 81 ILE A N 1
ATOM 610 C CA . ILE A 1 81 ? 3.851 -8.769 -0.231 1.00 92.31 81 ILE A CA 1
ATOM 611 C C . ILE A 1 81 ? 4.375 -9.662 -1.360 1.00 92.31 81 ILE A C 1
ATOM 613 O O . ILE A 1 81 ? 5.509 -10.125 -1.279 1.00 92.31 81 ILE A O 1
ATOM 617 N N . LEU A 1 82 ? 3.594 -9.838 -2.431 1.00 91.75 82 LEU A N 1
ATOM 618 C CA . LEU A 1 82 ? 3.990 -10.637 -3.596 1.00 91.75 82 LEU A CA 1
ATOM 619 C C . LEU A 1 82 ? 5.231 -10.069 -4.297 1.00 91.75 82 LEU A C 1
ATOM 621 O O . LEU A 1 82 ? 6.100 -10.820 -4.734 1.00 91.75 82 LEU A O 1
ATOM 625 N N . MET A 1 83 ? 5.344 -8.742 -4.373 1.00 91.25 83 MET A N 1
ATOM 626 C CA . MET A 1 83 ? 6.515 -8.086 -4.947 1.00 91.25 83 MET A CA 1
ATOM 627 C C . MET A 1 83 ? 7.772 -8.366 -4.120 1.00 91.25 83 MET A C 1
ATOM 629 O O . MET A 1 83 ? 8.802 -8.706 -4.691 1.00 91.25 83 MET A O 1
ATOM 633 N N . VAL A 1 84 ? 7.690 -8.260 -2.791 1.00 88.00 84 VAL A N 1
ATOM 634 C CA . VAL A 1 84 ? 8.816 -8.545 -1.886 1.00 88.00 84 VAL A CA 1
ATOM 635 C C . VAL A 1 84 ? 9.195 -10.025 -1.931 1.00 88.00 84 VAL A C 1
ATOM 637 O O . VAL A 1 84 ? 10.371 -10.353 -2.043 1.00 88.00 84 VAL A O 1
ATOM 640 N N . GLU A 1 85 ? 8.206 -10.918 -1.946 1.00 90.31 85 GLU A N 1
ATOM 641 C CA . GLU A 1 85 ? 8.422 -12.357 -2.112 1.00 90.31 85 GLU A CA 1
ATOM 642 C C . GLU A 1 85 ? 9.109 -12.694 -3.444 1.00 90.31 85 GLU A C 1
ATOM 644 O O . GLU A 1 85 ? 9.992 -13.547 -3.499 1.00 90.31 85 GLU A O 1
ATOM 649 N N . ALA A 1 86 ? 8.729 -12.024 -4.536 1.00 90.25 86 ALA A N 1
ATOM 650 C CA . ALA A 1 86 ? 9.429 -12.163 -5.805 1.00 90.25 86 ALA A CA 1
ATOM 651 C C . ALA A 1 86 ? 10.861 -11.619 -5.705 1.00 90.25 86 ALA A C 1
ATOM 653 O O . ALA A 1 86 ? 11.791 -12.286 -6.141 1.00 90.25 86 ALA A O 1
ATOM 654 N N . MET A 1 87 ? 11.071 -10.462 -5.070 1.00 87.81 87 MET A N 1
ATOM 655 C CA . MET A 1 87 ? 12.412 -9.887 -4.926 1.00 87.81 87 MET A CA 1
ATOM 656 C C . MET A 1 87 ? 13.400 -10.821 -4.213 1.00 87.81 87 MET A C 1
ATOM 658 O O . MET A 1 87 ? 14.561 -10.898 -4.602 1.00 87.81 87 MET A O 1
ATOM 662 N N . GLU A 1 88 ? 12.938 -11.564 -3.211 1.00 86.31 88 GLU A N 1
ATOM 663 C CA . GLU A 1 88 ? 13.762 -12.509 -2.445 1.00 86.31 88 GLU A CA 1
ATOM 664 C C . GLU A 1 88 ? 14.218 -13.729 -3.254 1.00 86.31 88 GLU A C 1
ATOM 666 O O . GLU A 1 88 ? 15.198 -14.375 -2.893 1.00 86.31 88 GLU A O 1
ATOM 671 N N . ARG A 1 89 ? 13.534 -14.035 -4.360 1.00 89.31 89 ARG A N 1
ATOM 672 C CA . ARG A 1 89 ? 13.856 -15.163 -5.242 1.00 89.31 89 ARG A CA 1
ATOM 673 C C . ARG A 1 89 ? 14.728 -14.767 -6.435 1.00 89.31 89 ARG A C 1
ATOM 675 O O . ARG A 1 89 ? 14.934 -15.596 -7.318 1.00 89.31 89 ARG A O 1
ATOM 682 N N . PHE A 1 90 ? 15.208 -13.519 -6.525 1.00 86.62 90 PHE A N 1
ATOM 683 C CA . PHE A 1 90 ? 16.043 -13.099 -7.664 1.00 86.62 90 PHE A CA 1
ATOM 684 C C . PHE A 1 90 ? 17.401 -13.796 -7.687 1.00 86.62 90 PHE A C 1
ATOM 686 O O . PHE A 1 90 ? 17.918 -14.071 -8.767 1.00 86.62 90 PHE A O 1
ATOM 693 N N . ASP A 1 91 ? 17.944 -14.097 -6.510 1.00 86.94 91 ASP A N 1
ATOM 694 C CA . ASP A 1 91 ? 19.260 -14.716 -6.371 1.00 86.94 91 ASP A CA 1
ATOM 695 C C . ASP A 1 91 ? 19.206 -16.252 -6.430 1.00 86.94 91 ASP A C 1
ATOM 697 O O . ASP A 1 91 ? 20.253 -16.896 -6.408 1.00 86.94 91 ASP A O 1
ATOM 701 N N . ASP A 1 92 ? 18.011 -16.853 -6.519 1.00 89.44 92 ASP A N 1
ATOM 702 C CA . ASP A 1 92 ? 17.844 -18.302 -6.639 1.00 89.44 92 ASP A CA 1
ATOM 703 C C . ASP A 1 92 ? 17.976 -18.743 -8.113 1.00 89.44 92 ASP A C 1
ATOM 705 O O . ASP A 1 92 ? 17.099 -18.446 -8.936 1.00 89.44 92 ASP A O 1
ATOM 709 N N . PRO A 1 93 ? 19.031 -19.501 -8.481 1.00 88.31 93 PRO A N 1
ATOM 710 C CA . PRO A 1 93 ? 19.218 -19.969 -9.851 1.00 88.31 93 PRO A CA 1
ATOM 711 C C . PRO A 1 93 ? 18.075 -20.855 -10.361 1.00 88.31 93 PRO A C 1
ATOM 713 O O . PRO A 1 93 ? 17.841 -20.897 -11.572 1.00 88.31 93 PRO A O 1
ATOM 716 N N . ALA A 1 94 ? 17.367 -21.560 -9.469 1.00 87.12 94 ALA A N 1
ATOM 717 C CA . ALA A 1 94 ? 16.228 -22.402 -9.831 1.00 87.12 94 ALA A CA 1
ATOM 718 C C . ALA A 1 94 ? 15.012 -21.567 -10.263 1.00 87.12 94 ALA A C 1
ATOM 720 O O . ALA A 1 94 ? 14.229 -21.998 -11.110 1.00 87.12 94 ALA A O 1
ATOM 721 N N . GLU A 1 95 ? 14.894 -20.345 -9.745 1.00 86.75 95 GLU A N 1
ATOM 722 C CA . GLU A 1 95 ? 13.769 -19.442 -9.988 1.00 86.75 95 GLU A CA 1
ATOM 723 C C . GLU A 1 95 ? 14.058 -18.399 -11.083 1.00 86.75 95 GLU A C 1
ATOM 725 O O . GLU A 1 95 ? 13.184 -17.596 -11.419 1.00 86.75 95 GLU A O 1
ATOM 730 N N . ARG A 1 96 ? 15.248 -18.433 -11.707 1.00 85.31 96 ARG A N 1
ATOM 731 C CA . ARG A 1 96 ? 15.726 -17.438 -12.693 1.00 85.31 96 ARG A CA 1
ATOM 732 C C . ARG A 1 96 ? 14.718 -17.083 -13.795 1.00 85.31 96 ARG A C 1
ATOM 734 O O . ARG A 1 96 ? 14.661 -15.940 -14.235 1.00 85.31 96 ARG A O 1
ATOM 741 N N . HIS A 1 97 ? 13.921 -18.063 -14.223 1.00 82.81 97 HIS A N 1
ATOM 742 C CA . HIS A 1 97 ? 12.958 -17.936 -15.324 1.00 82.81 97 HIS A CA 1
ATOM 743 C C . HIS A 1 97 ? 11.553 -17.543 -14.863 1.00 82.81 97 HIS A C 1
ATOM 745 O O . HIS A 1 97 ? 10.718 -17.179 -15.684 1.00 82.81 97 HIS A O 1
ATOM 751 N N . ARG A 1 98 ? 11.272 -17.632 -13.559 1.00 84.88 98 ARG A N 1
ATOM 752 C CA . ARG A 1 98 ? 9.955 -17.361 -12.973 1.00 84.88 98 ARG A CA 1
ATOM 753 C C . ARG A 1 98 ? 9.934 -16.030 -12.229 1.00 84.88 98 ARG A C 1
ATOM 755 O O . ARG A 1 98 ? 8.995 -15.249 -12.389 1.00 84.88 98 ARG A O 1
ATOM 762 N N . THR A 1 99 ? 10.962 -15.759 -11.429 1.00 89.06 99 THR A N 1
ATOM 763 C CA . THR A 1 99 ? 11.011 -14.588 -10.551 1.00 89.06 99 THR A CA 1
ATOM 764 C C . THR A 1 99 ? 10.792 -13.261 -11.280 1.00 89.06 99 THR A C 1
ATOM 766 O O . THR A 1 99 ? 9.975 -12.470 -10.802 1.00 89.06 99 THR A O 1
ATOM 769 N N . PRO A 1 100 ? 11.429 -12.985 -12.440 1.00 88.75 100 PRO A N 1
ATOM 770 C CA . PRO A 1 100 ? 11.212 -11.720 -13.138 1.00 88.75 100 PRO A CA 1
ATOM 771 C C . PRO A 1 100 ? 9.747 -11.504 -13.534 1.00 88.75 100 PRO A C 1
ATOM 773 O O . P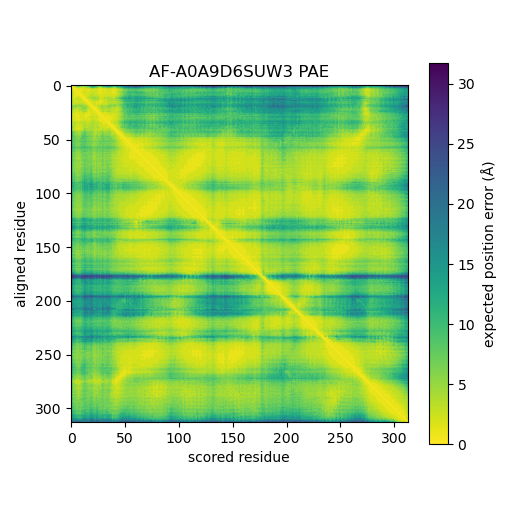RO A 1 100 ? 9.217 -10.406 -13.371 1.00 88.75 100 PRO A O 1
ATOM 776 N N . GLY A 1 101 ? 9.069 -12.556 -13.995 1.00 88.25 101 GLY A N 1
ATOM 777 C CA . GLY A 1 101 ? 7.654 -12.509 -14.346 1.00 88.25 101 GLY A CA 1
ATOM 778 C C . GLY A 1 101 ? 6.740 -12.257 -13.149 1.00 88.25 101 GLY A C 1
ATOM 779 O O . GLY A 1 101 ? 5.817 -11.442 -13.237 1.00 88.25 101 GLY A O 1
ATOM 780 N N . ASP A 1 102 ? 6.984 -12.939 -12.030 1.00 90.69 102 ASP A N 1
ATOM 781 C CA . ASP A 1 102 ? 6.226 -12.751 -10.786 1.00 90.69 102 ASP A CA 1
ATOM 782 C C . ASP A 1 102 ? 6.419 -11.339 -10.220 1.00 90.69 102 ASP A C 1
ATOM 784 O O . ASP A 1 102 ? 5.457 -10.695 -9.787 1.00 90.69 102 ASP A O 1
ATOM 788 N N . PHE A 1 103 ? 7.648 -10.825 -10.283 1.00 91.19 103 PHE A N 1
ATOM 789 C CA . PHE A 1 103 ? 7.968 -9.462 -9.883 1.00 91.19 103 PHE A CA 1
ATOM 790 C C . PHE A 1 103 ? 7.224 -8.440 -10.746 1.00 91.19 103 PHE A C 1
ATOM 792 O O . PHE A 1 103 ? 6.502 -7.598 -10.212 1.00 91.19 103 PHE A O 1
ATOM 799 N N . LEU A 1 104 ? 7.331 -8.538 -12.076 1.00 90.06 104 LEU A N 1
ATOM 800 C CA . LEU A 1 104 ? 6.666 -7.620 -13.007 1.00 90.06 104 LEU A CA 1
ATOM 801 C C . LEU A 1 104 ? 5.146 -7.639 -12.842 1.00 90.06 104 LEU A C 1
ATOM 803 O O . LEU A 1 104 ? 4.507 -6.585 -12.867 1.00 90.06 104 LEU A O 1
ATOM 807 N N . TYR A 1 105 ? 4.566 -8.823 -12.639 1.00 89.88 105 TYR A N 1
ATOM 808 C CA . TYR A 1 105 ? 3.142 -8.970 -12.360 1.00 89.88 105 TYR A CA 1
ATOM 809 C C . TYR A 1 105 ? 2.746 -8.272 -11.053 1.00 89.88 105 TYR A C 1
ATOM 811 O O . TYR A 1 105 ? 1.771 -7.519 -11.025 1.00 89.88 105 TYR A O 1
ATOM 819 N N . SER A 1 106 ? 3.533 -8.450 -9.993 1.00 92.19 106 SER A N 1
ATOM 820 C CA . SER A 1 106 ? 3.282 -7.825 -8.691 1.00 92.19 106 SER A CA 1
ATOM 821 C C . SER A 1 106 ? 3.432 -6.303 -8.739 1.00 92.19 106 SER A C 1
ATOM 823 O O . SER A 1 106 ? 2.578 -5.594 -8.211 1.00 92.19 106 SER A O 1
ATOM 825 N N . VAL A 1 107 ? 4.448 -5.780 -9.437 1.00 91.31 107 VAL A N 1
ATOM 826 C CA . VAL A 1 107 ? 4.622 -4.335 -9.683 1.00 91.31 107 VAL A CA 1
ATOM 827 C C . VAL A 1 107 ? 3.431 -3.777 -10.452 1.00 91.31 107 VAL A C 1
ATOM 829 O O . VAL A 1 107 ? 2.864 -2.756 -10.065 1.00 91.31 107 VAL A O 1
ATOM 832 N N . LYS A 1 108 ? 3.013 -4.460 -11.523 1.00 90.94 108 LYS A N 1
ATOM 833 C CA . LYS A 1 108 ? 1.830 -4.097 -12.305 1.00 90.94 108 LYS A CA 1
ATOM 834 C C . LYS A 1 108 ? 0.598 -3.993 -11.393 1.00 90.94 108 LYS A C 1
ATOM 836 O O . LYS A 1 108 ? -0.037 -2.939 -11.364 1.00 90.94 108 LYS A O 1
ATOM 841 N N . LEU A 1 109 ? 0.287 -5.037 -10.619 1.00 92.75 109 LEU A N 1
ATOM 842 C CA . LEU A 1 109 ? -0.827 -5.023 -9.663 1.00 92.75 109 LEU A CA 1
ATOM 843 C C . LEU A 1 109 ? -0.712 -3.858 -8.677 1.00 92.75 109 LEU A C 1
ATOM 845 O O . LEU A 1 109 ? -1.651 -3.073 -8.549 1.00 92.75 109 LEU A O 1
ATOM 849 N N . LEU A 1 110 ? 0.449 -3.705 -8.041 1.00 93.88 110 LEU A N 1
ATOM 850 C CA . LEU A 1 110 ? 0.697 -2.665 -7.049 1.00 93.88 110 LEU A CA 1
ATOM 851 C C . LEU A 1 110 ? 0.378 -1.277 -7.613 1.00 93.88 110 LEU A C 1
ATOM 853 O O . LEU A 1 110 ? -0.425 -0.545 -7.037 1.00 93.88 110 LEU A O 1
ATOM 857 N N . LEU A 1 111 ? 0.944 -0.933 -8.770 1.00 93.00 111 LEU A N 1
ATOM 858 C CA . LEU A 1 111 ? 0.754 0.377 -9.393 1.00 93.00 111 LEU A CA 1
ATOM 859 C C . LEU A 1 111 ? -0.708 0.629 -9.779 1.00 93.00 111 LEU A C 1
ATOM 861 O O . LEU A 1 111 ? -1.218 1.730 -9.565 1.00 93.00 111 LEU A O 1
ATOM 865 N N . SER A 1 112 ? -1.418 -0.378 -10.286 1.00 92.69 112 SER A N 1
ATOM 866 C CA . SER A 1 112 ? -2.836 -0.212 -10.617 1.00 92.69 112 SER A CA 1
ATOM 867 C C . SER A 1 112 ? -3.720 -0.035 -9.398 1.00 92.69 112 SER A C 1
ATOM 869 O O . SER A 1 112 ? -4.532 0.890 -9.375 1.00 92.69 112 SER A O 1
ATOM 871 N N . HIS A 1 113 ? -3.541 -0.837 -8.352 1.00 95.62 113 HIS A N 1
ATOM 872 C CA . HIS A 1 113 ? -4.334 -0.668 -7.137 1.00 95.62 113 HIS A CA 1
ATOM 873 C C . HIS A 1 113 ? -3.979 0.638 -6.408 1.00 95.62 113 HIS A C 1
ATOM 875 O O . HIS A 1 113 ? -4.865 1.292 -5.861 1.00 95.62 113 HIS A O 1
ATOM 881 N N . MET A 1 114 ? -2.734 1.121 -6.505 1.00 96.25 114 MET A N 1
ATOM 882 C CA . MET A 1 114 ? -2.369 2.472 -6.060 1.00 96.25 114 MET A CA 1
ATOM 883 C C . MET A 1 114 ? -3.078 3.571 -6.863 1.00 96.25 114 MET A C 1
ATOM 885 O O . MET A 1 114 ? -3.481 4.582 -6.284 1.00 96.25 114 MET A O 1
ATOM 889 N N . HIS A 1 115 ? -3.243 3.405 -8.180 1.00 95.31 115 HIS A N 1
ATOM 890 C CA . HIS A 1 115 ? -4.022 4.338 -8.998 1.00 95.31 115 HIS A CA 1
ATOM 891 C C . HIS A 1 115 ? -5.489 4.376 -8.554 1.00 95.31 115 HIS A C 1
ATOM 893 O O . HIS A 1 115 ? -6.049 5.457 -8.349 1.00 95.31 115 HIS A O 1
ATOM 899 N N . GLU A 1 116 ? -6.093 3.205 -8.351 1.00 95.50 116 GLU A N 1
ATOM 900 C CA . GLU A 1 116 ? -7.477 3.080 -7.892 1.00 95.50 116 GLU A CA 1
ATOM 901 C C . GLU A 1 116 ? -7.674 3.651 -6.480 1.00 95.50 116 GLU A C 1
ATOM 903 O O . GLU A 1 116 ? -8.631 4.397 -6.246 1.00 95.50 116 GLU A O 1
ATOM 908 N N . ALA A 1 117 ? -6.728 3.406 -5.568 1.00 97.31 117 ALA A N 1
ATOM 909 C CA . ALA A 1 117 ? -6.703 3.998 -4.233 1.00 97.31 117 ALA A CA 1
ATOM 910 C C . ALA A 1 117 ? -6.569 5.527 -4.295 1.00 97.31 117 ALA A C 1
ATOM 912 O O . ALA A 1 117 ? -7.312 6.239 -3.624 1.00 97.31 117 ALA A O 1
ATOM 913 N N . GLY A 1 118 ? -5.683 6.056 -5.144 1.00 96.25 118 GLY A N 1
ATOM 914 C CA . GLY A 1 118 ? -5.530 7.497 -5.354 1.00 96.25 118 G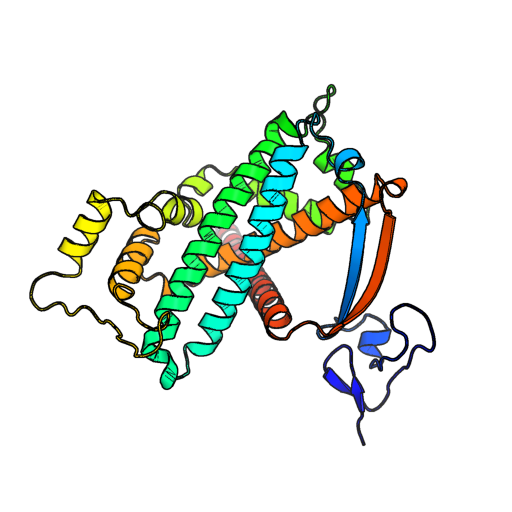LY A CA 1
ATOM 915 C C . GLY A 1 118 ? -6.797 8.156 -5.904 1.00 96.25 118 GLY A C 1
ATOM 916 O O . GLY A 1 118 ? -7.190 9.234 -5.458 1.00 96.25 118 GLY A O 1
ATOM 917 N N . HIS A 1 119 ? -7.480 7.499 -6.841 1.00 94.88 119 HIS A N 1
ATOM 918 C CA . HIS A 1 119 ? -8.761 7.968 -7.364 1.00 94.88 119 HIS A CA 1
ATOM 919 C C . HIS A 1 119 ? -9.869 7.944 -6.297 1.00 94.88 119 HIS A C 1
ATOM 921 O O . HIS A 1 119 ? -10.601 8.928 -6.165 1.00 94.88 119 HIS A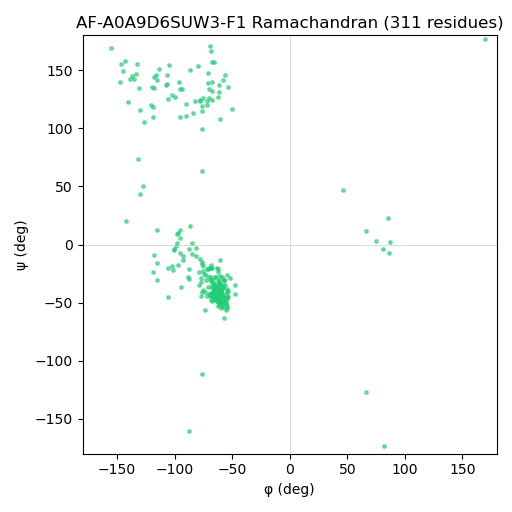 O 1
ATOM 927 N N . ALA A 1 120 ? -9.968 6.873 -5.503 1.00 96.56 120 ALA A N 1
ATOM 928 C CA . ALA A 1 120 ? -10.907 6.789 -4.385 1.00 96.56 120 ALA A CA 1
ATOM 929 C C . ALA A 1 120 ? -10.624 7.865 -3.324 1.00 96.56 120 ALA A C 1
ATOM 931 O O . ALA A 1 120 ? -11.541 8.573 -2.910 1.00 96.56 120 ALA A O 1
ATOM 932 N N . LEU A 1 121 ? -9.349 8.061 -2.971 1.00 96.44 121 LEU A N 1
ATOM 933 C CA . LEU A 1 121 ? -8.905 9.100 -2.049 1.00 96.44 121 LEU A CA 1
ATOM 934 C C . LEU A 1 121 ? -9.280 10.494 -2.548 1.00 96.44 121 LEU A C 1
ATOM 936 O O . LEU A 1 121 ? -9.846 11.255 -1.781 1.00 96.44 121 LEU A O 1
ATOM 940 N N . ARG A 1 122 ? -9.016 10.847 -3.813 1.00 94.38 122 ARG A N 1
ATOM 941 C CA . ARG A 1 122 ? -9.384 12.176 -4.340 1.00 94.38 122 ARG A CA 1
ATOM 942 C C . ARG A 1 122 ? -10.891 12.425 -4.308 1.00 94.38 122 ARG A C 1
ATOM 944 O O . ARG A 1 122 ? -11.306 13.556 -4.085 1.00 94.38 122 ARG A O 1
ATOM 951 N N . ARG A 1 123 ? -11.717 11.393 -4.519 1.00 94.31 123 ARG A N 1
ATOM 952 C CA . ARG A 1 123 ? -13.179 11.514 -4.372 1.00 94.31 123 ARG A CA 1
ATOM 953 C C . ARG A 1 123 ? -13.574 11.730 -2.918 1.00 94.31 123 ARG A C 1
ATOM 955 O O . ARG A 1 123 ? -14.343 12.647 -2.647 1.00 94.31 123 ARG A O 1
ATOM 962 N N . LEU A 1 124 ? -13.018 10.914 -2.019 1.00 92.75 124 LEU A N 1
ATOM 963 C CA . LEU A 1 124 ? -13.234 11.018 -0.580 1.00 92.75 124 LEU A CA 1
ATOM 964 C C . LEU A 1 124 ? -12.823 12.408 -0.074 1.00 92.75 124 LEU A C 1
ATOM 966 O O . LEU A 1 124 ? -13.605 13.081 0.577 1.00 92.75 124 LEU A O 1
ATOM 970 N N . ASP A 1 125 ? -11.635 12.869 -0.450 1.00 88.75 125 ASP A N 1
ATOM 971 C CA . ASP A 1 125 ? -11.042 14.138 -0.028 1.00 88.75 125 ASP A CA 1
ATOM 972 C C . ASP A 1 125 ? -11.649 15.383 -0.697 1.00 88.75 125 ASP A C 1
ATOM 974 O O . ASP A 1 125 ? -11.544 16.508 -0.190 1.00 88.75 125 ASP A O 1
ATOM 978 N N . GLY A 1 126 ? -12.255 15.158 -1.863 1.00 88.12 126 GLY A N 1
ATOM 979 C CA . GLY A 1 126 ? -12.933 16.142 -2.688 1.00 88.12 126 GLY A CA 1
ATOM 980 C C . GLY A 1 126 ? -14.295 16.491 -2.116 1.00 88.12 126 GLY A C 1
ATOM 981 O O . GLY A 1 126 ? -14.366 17.143 -1.086 1.00 88.12 126 GLY A O 1
ATOM 982 N N . TRP A 1 127 ? -15.368 16.103 -2.803 1.00 86.31 127 TRP A N 1
ATOM 983 C CA . TRP A 1 127 ? -16.745 16.457 -2.442 1.00 86.31 127 TRP A CA 1
ATOM 984 C C . TRP A 1 127 ? -17.392 15.464 -1.471 1.00 86.31 127 TRP A C 1
ATOM 986 O O . TRP A 1 127 ? -18.260 15.856 -0.701 1.00 86.31 127 TRP A O 1
ATOM 996 N N . ALA A 1 128 ? -16.978 14.193 -1.478 1.00 86.25 128 ALA A N 1
ATOM 997 C CA . ALA A 1 128 ? -17.689 13.147 -0.744 1.00 86.25 128 ALA A CA 1
ATOM 998 C C . ALA A 1 128 ? -17.588 13.306 0.779 1.00 86.25 128 ALA A C 1
ATOM 1000 O O . ALA A 1 128 ? -18.557 13.042 1.480 1.00 86.25 128 ALA A O 1
ATOM 1001 N N . ALA A 1 129 ? -16.443 13.759 1.300 1.00 87.62 129 ALA A N 1
ATOM 1002 C CA . ALA A 1 129 ? -16.268 14.012 2.730 1.00 87.62 129 ALA A CA 1
ATOM 1003 C C . ALA A 1 129 ? -16.503 15.470 3.144 1.00 87.62 129 ALA A C 1
ATOM 1005 O O . ALA A 1 129 ? -16.139 15.831 4.263 1.00 87.62 129 ALA A O 1
ATOM 1006 N N . ARG A 1 130 ? -17.068 16.324 2.282 1.00 91.00 130 ARG A N 1
ATOM 1007 C CA . ARG A 1 130 ? -17.343 17.721 2.651 1.00 91.00 130 ARG A CA 1
ATOM 1008 C C . ARG A 1 130 ? -18.645 17.803 3.424 1.00 91.00 130 ARG A C 1
ATOM 1010 O O . ARG A 1 130 ? -19.679 17.344 2.947 1.00 91.00 130 ARG A O 1
ATOM 1017 N N . GLY A 1 131 ? -18.572 18.368 4.624 1.00 83.81 131 GLY A N 1
ATOM 1018 C CA . GLY A 1 131 ? -19.747 18.767 5.383 1.00 83.81 131 GLY A CA 1
ATOM 1019 C C . GLY A 1 131 ? -20.460 19.950 4.730 1.00 83.81 131 GLY A C 1
ATOM 1020 O O . GLY A 1 131 ? -19.948 20.579 3.801 1.00 83.81 131 GLY A O 1
ATOM 1021 N N . ALA A 1 132 ? -21.649 20.270 5.240 1.00 84.06 132 ALA A N 1
ATOM 1022 C CA . ALA A 1 132 ? -22.407 21.448 4.813 1.00 84.06 132 ALA A CA 1
ATOM 1023 C C . ALA A 1 132 ? -21.667 22.771 5.105 1.00 84.06 132 ALA A C 1
ATOM 1025 O O . ALA A 1 132 ? -21.893 23.771 4.434 1.00 84.06 132 ALA A O 1
ATOM 1026 N N . ASP A 1 133 ? -20.761 22.753 6.081 1.00 86.69 133 ASP A N 1
ATOM 1027 C CA . ASP A 1 133 ? -19.846 23.832 6.462 1.00 86.69 133 ASP A CA 1
ATOM 1028 C C . ASP A 1 133 ? -18.589 23.920 5.572 1.00 86.69 133 ASP A C 1
ATOM 1030 O O . ASP A 1 133 ? -17.771 24.821 5.741 1.00 86.69 133 ASP A O 1
ATOM 1034 N N . GLY A 1 134 ? -18.419 23.000 4.615 1.00 85.44 134 GLY A N 1
ATOM 1035 C CA . GLY A 1 134 ? -17.237 22.907 3.755 1.00 85.44 134 GLY A CA 1
ATOM 1036 C C . GLY A 1 134 ? -16.036 22.207 4.403 1.00 85.44 134 GLY A C 1
ATOM 1037 O O . GLY A 1 134 ? -15.032 21.946 3.719 1.00 85.44 134 GLY A O 1
ATOM 1038 N N . GLU A 1 135 ? -16.133 21.833 5.681 1.00 89.75 135 GLU A N 1
ATOM 1039 C CA . GLU A 1 135 ? -15.073 21.121 6.383 1.00 89.75 135 GLU A CA 1
ATOM 1040 C C . GLU A 1 135 ? -14.945 19.685 5.882 1.00 89.75 135 GLU A C 1
ATOM 1042 O O . GLU A 1 135 ? -15.901 19.038 5.446 1.00 89.75 135 GLU A O 1
ATOM 1047 N N . ASN A 1 136 ? -13.718 19.170 5.903 1.00 92.94 136 ASN A N 1
ATOM 1048 C CA . ASN A 1 136 ? -13.451 17.809 5.458 1.00 92.94 136 ASN A CA 1
ATOM 1049 C C . ASN A 1 136 ? -13.589 16.843 6.643 1.00 92.94 136 ASN A C 1
ATOM 1051 O O . ASN A 1 136 ? -12.740 16.810 7.535 1.00 92.94 136 ASN A O 1
ATOM 1055 N N . ARG A 1 137 ? -14.630 16.008 6.623 1.00 93.50 137 ARG A N 1
ATOM 1056 C CA . ARG A 1 137 ? -14.950 15.027 7.672 1.00 93.50 137 ARG A CA 1
ATOM 1057 C C . ARG A 1 137 ? -13.807 14.042 7.942 1.00 93.50 137 ARG A C 1
ATOM 1059 O O . ARG A 1 137 ? -13.629 13.633 9.084 1.00 93.50 137 ARG A O 1
ATOM 1066 N N . VAL A 1 138 ? -12.983 13.704 6.943 1.00 94.38 138 VAL A N 1
ATOM 1067 C CA . VAL A 1 138 ? -11.786 12.862 7.148 1.00 94.38 138 VAL A CA 1
ATOM 1068 C C . VAL A 1 138 ? -10.745 13.583 8.006 1.00 94.38 138 VAL A C 1
ATOM 1070 O O . VAL A 1 138 ? -10.099 12.946 8.836 1.00 94.38 138 VAL A O 1
ATOM 1073 N N . ASN A 1 139 ? -10.593 14.905 7.856 1.00 95.00 139 ASN A N 1
ATOM 1074 C CA . ASN A 1 139 ? -9.708 15.670 8.737 1.00 95.00 139 ASN A CA 1
ATOM 1075 C C . ASN A 1 139 ? -10.203 15.642 10.181 1.00 95.00 139 ASN A C 1
ATOM 1077 O O . ASN A 1 139 ? -9.394 15.425 11.078 1.00 95.00 139 ASN A O 1
ATOM 1081 N N . ALA A 1 140 ? -11.510 15.826 10.388 1.00 92.75 140 ALA A N 1
ATOM 1082 C CA . ALA A 1 140 ? -12.119 15.791 11.713 1.00 92.75 140 ALA A CA 1
ATOM 1083 C C . ALA A 1 140 ? -11.958 14.413 12.379 1.00 92.75 140 ALA A C 1
ATOM 1085 O O . ALA A 1 140 ? -11.530 14.338 13.529 1.00 92.75 140 ALA A O 1
ATOM 1086 N N . LEU A 1 141 ? -12.199 13.324 11.636 1.00 93.19 141 LEU A N 1
ATOM 1087 C CA . LEU A 1 141 ? -11.999 11.951 12.120 1.00 93.19 141 LEU A CA 1
ATOM 1088 C C . LEU A 1 141 ? -10.554 11.687 12.568 1.00 93.19 141 LEU A C 1
ATOM 1090 O O . LEU A 1 141 ? -10.331 10.970 13.536 1.00 93.19 141 LEU A O 1
ATOM 1094 N N . LEU A 1 142 ? -9.573 12.273 11.879 1.00 95.38 142 LEU A N 1
ATOM 1095 C CA . LEU A 1 142 ? -8.146 12.067 12.145 1.00 95.38 142 LEU A CA 1
ATOM 1096 C C . LEU A 1 142 ? -7.502 13.172 12.999 1.00 95.38 142 LEU A C 1
ATOM 1098 O O . LEU A 1 142 ? -6.274 13.215 13.107 1.00 95.38 142 LEU A O 1
ATOM 1102 N N . ALA A 1 143 ? -8.287 14.089 13.569 1.00 92.56 143 ALA A N 1
ATOM 1103 C CA . ALA A 1 143 ? -7.762 15.231 14.320 1.00 92.56 143 ALA A CA 1
ATOM 1104 C C . ALA A 1 143 ? -7.166 14.840 15.687 1.00 92.56 143 ALA A C 1
ATOM 1106 O O . ALA A 1 143 ? -6.358 15.587 16.238 1.00 92.56 143 ALA A O 1
ATOM 1107 N N . GLY A 1 144 ? -7.549 13.679 16.229 1.00 88.94 144 GLY A N 1
ATOM 1108 C CA . GLY A 1 144 ? -7.104 13.197 17.537 1.00 88.94 144 GLY A CA 1
ATOM 1109 C C . GLY A 1 144 ? -5.617 12.830 17.603 1.00 88.94 144 GLY A C 1
ATOM 1110 O O . GLY A 1 144 ? -4.983 12.485 16.601 1.00 88.94 144 GLY A O 1
ATOM 1111 N N . GLU A 1 145 ? -5.052 12.853 18.815 1.00 87.56 145 GLU A N 1
ATOM 1112 C CA . GLU A 1 145 ? -3.642 12.500 19.046 1.00 87.56 145 GLU A CA 1
ATOM 1113 C C . GLU A 1 145 ? -3.306 11.060 18.626 1.00 87.56 145 GLU A C 1
ATOM 1115 O O . GLU A 1 145 ? -2.213 10.814 18.097 1.00 87.56 145 GLU A O 1
ATOM 1120 N N . ASP A 1 146 ? -4.275 10.151 18.782 1.00 89.38 146 ASP A N 1
ATOM 1121 C CA . ASP A 1 146 ? -4.214 8.737 18.389 1.00 89.38 146 ASP A CA 1
ATOM 1122 C C . ASP A 1 146 ? -4.039 8.547 16.866 1.00 89.38 146 ASP A C 1
ATOM 1124 O O . ASP A 1 146 ? -3.546 7.513 16.411 1.00 89.38 146 ASP A O 1
ATOM 1128 N N . HIS A 1 147 ? -4.384 9.558 16.058 1.00 93.75 147 HIS A N 1
ATOM 1129 C CA . HIS A 1 147 ? -4.429 9.473 14.592 1.00 93.75 147 HIS A CA 1
ATOM 1130 C C . HIS A 1 147 ? -3.416 10.381 13.883 1.00 93.75 147 HIS A C 1
ATOM 1132 O O . HIS A 1 147 ? -3.446 10.516 12.655 1.00 93.75 147 HIS A O 1
ATOM 1138 N N . ARG A 1 148 ? -2.445 10.953 14.614 1.00 94.56 148 ARG A N 1
ATOM 1139 C CA . ARG A 1 148 ? -1.405 11.841 14.044 1.00 94.56 148 ARG A CA 1
ATOM 1140 C C . ARG A 1 148 ? -0.637 11.217 12.880 1.00 94.56 148 ARG A C 1
ATOM 1142 O O . ARG A 1 148 ? -0.306 11.915 11.918 1.00 94.56 148 ARG A O 1
ATOM 1149 N N . GLN A 1 149 ? -0.347 9.919 12.953 1.00 93.94 149 GLN A N 1
ATOM 1150 C CA . GLN A 1 149 ? 0.335 9.195 11.877 1.00 93.94 149 GLN A CA 1
ATOM 1151 C C . GLN A 1 149 ? -0.551 9.076 10.629 1.00 93.94 149 GLN A C 1
ATOM 1153 O O . GLN A 1 149 ? -0.085 9.380 9.529 1.00 93.94 149 GLN A O 1
ATOM 1158 N N . GLY A 1 150 ? -1.838 8.752 10.798 1.00 96.06 150 GLY A N 1
ATOM 1159 C CA . GLY A 1 150 ? -2.832 8.758 9.721 1.00 96.06 150 GLY A CA 1
ATOM 1160 C C . GLY A 1 150 ? -2.950 10.123 9.044 1.00 96.06 150 GLY A C 1
ATOM 1161 O O . GLY A 1 150 ? -2.884 10.221 7.819 1.00 96.06 150 GLY A O 1
ATOM 1162 N N . MET A 1 151 ? -3.002 11.202 9.829 1.00 96.94 151 MET A N 1
ATOM 1163 C CA . MET A 1 151 ? -3.023 12.575 9.311 1.00 96.94 151 MET A CA 1
ATOM 1164 C C . MET A 1 151 ? -1.724 12.952 8.574 1.00 96.94 151 MET A C 1
ATOM 1166 O O . MET A 1 151 ? -1.736 13.625 7.538 1.00 96.94 151 MET A O 1
ATOM 1170 N N . ALA A 1 152 ? -0.563 12.533 9.084 1.00 96.44 152 ALA A N 1
ATOM 1171 C CA . ALA A 1 152 ? 0.713 12.737 8.402 1.00 96.44 152 ALA A CA 1
ATOM 1172 C C . ALA A 1 152 ? 0.760 12.002 7.053 1.00 96.44 152 ALA A C 1
ATOM 1174 O O . ALA A 1 152 ? 1.180 12.600 6.057 1.00 96.44 152 ALA A O 1
ATOM 1175 N N . ALA A 1 153 ? 0.278 10.758 7.009 1.00 96.88 153 ALA A N 1
ATOM 1176 C CA . ALA A 1 153 ? 0.166 9.971 5.790 1.00 96.88 153 ALA A CA 1
ATOM 1177 C C . ALA A 1 153 ? -0.801 10.620 4.787 1.00 96.88 153 ALA A C 1
ATOM 1179 O O . ALA A 1 153 ? -0.407 10.872 3.650 1.00 96.88 153 ALA A O 1
ATOM 1180 N N . LEU A 1 154 ? -2.000 11.028 5.217 1.00 97.12 154 LEU A N 1
ATOM 1181 C CA . LEU A 1 154 ? -2.968 11.740 4.376 1.00 97.12 154 LEU A CA 1
ATOM 1182 C C . LEU A 1 154 ? -2.357 12.982 3.714 1.00 97.12 154 LEU A C 1
ATOM 1184 O O . LEU A 1 154 ? -2.494 13.186 2.509 1.00 97.12 154 LEU A O 1
ATOM 1188 N N . ARG A 1 155 ? -1.601 13.794 4.463 1.00 96.69 155 ARG A N 1
ATOM 1189 C CA . ARG A 1 155 ? -0.911 14.976 3.909 1.00 96.69 155 ARG A CA 1
ATOM 1190 C C . ARG A 1 155 ? 0.160 14.633 2.872 1.00 96.69 155 ARG A C 1
ATOM 1192 O O . ARG A 1 155 ? 0.484 15.478 2.036 1.00 96.69 155 ARG A O 1
ATOM 1199 N N . LYS A 1 156 ? 0.774 13.452 2.942 1.00 96.31 156 LYS A N 1
ATOM 1200 C CA . LYS A 1 156 ? 1.723 12.974 1.922 1.00 96.31 156 LYS A CA 1
ATOM 1201 C C .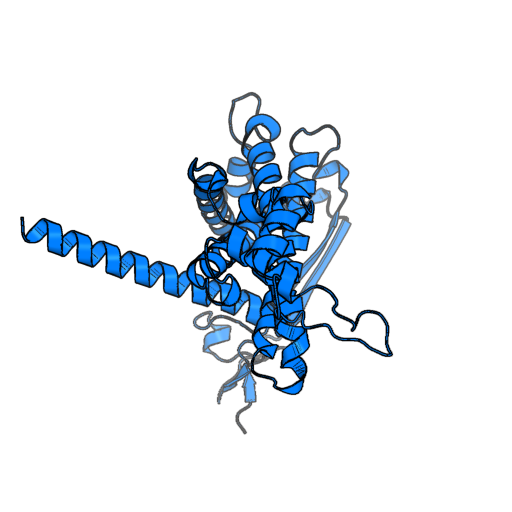 LYS A 1 156 ? 0.978 12.488 0.684 1.00 96.31 156 LYS A C 1
ATOM 1203 O O . LYS A 1 156 ? 1.328 12.899 -0.417 1.00 96.31 156 LYS A O 1
ATOM 1208 N N . LEU A 1 157 ? -0.093 11.725 0.880 1.00 97.00 157 LEU A N 1
ATOM 1209 C CA . LEU A 1 157 ? -0.935 11.215 -0.199 1.00 97.00 157 LEU A CA 1
ATOM 1210 C C . LEU A 1 157 ? -1.609 12.340 -0.988 1.00 97.00 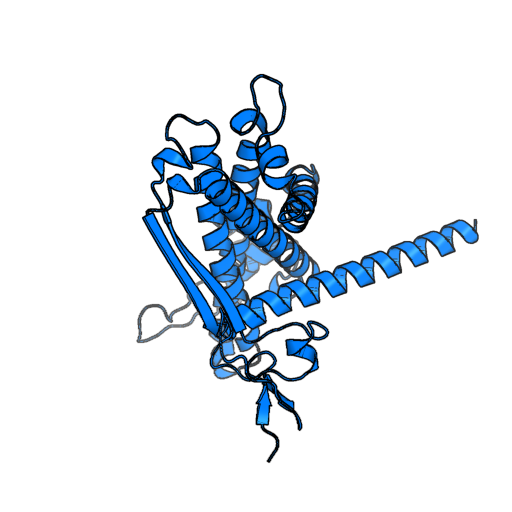157 LEU A C 1
ATOM 1212 O O . LEU A 1 157 ? -1.545 12.324 -2.210 1.00 97.00 157 LEU A O 1
ATOM 1216 N N . ARG A 1 158 ? -2.165 13.356 -0.314 1.00 95.56 158 ARG A N 1
ATOM 1217 C CA . ARG A 1 158 ? -2.716 14.561 -0.963 1.00 95.56 158 ARG A CA 1
ATOM 1218 C C . ARG A 1 158 ? -1.680 15.244 -1.848 1.00 95.56 158 ARG A C 1
ATOM 1220 O O . ARG A 1 158 ? -1.951 15.542 -3.003 1.00 95.56 158 ARG A O 1
ATOM 1227 N N . ARG A 1 159 ? -0.469 15.458 -1.322 1.00 95.06 159 ARG A N 1
ATOM 1228 C CA . ARG A 1 159 ? 0.626 16.069 -2.089 1.00 95.06 159 ARG A CA 1
ATOM 1229 C C . ARG A 1 159 ? 0.998 15.247 -3.315 1.00 95.06 159 ARG A C 1
ATOM 1231 O O . ARG A 1 159 ? 1.249 15.827 -4.358 1.00 95.06 159 ARG A O 1
ATOM 1238 N N . PHE A 1 160 ? 1.034 13.925 -3.186 1.00 95.31 160 PHE A N 1
ATOM 1239 C CA . PHE A 1 160 ? 1.398 13.048 -4.288 1.00 95.31 160 PHE A CA 1
ATOM 1240 C C . PHE A 1 160 ? 0.285 12.945 -5.340 1.00 95.31 160 PHE A C 1
ATOM 1242 O O . PHE A 1 160 ? 0.510 13.267 -6.498 1.00 95.31 160 PHE A O 1
ATOM 1249 N N . PHE A 1 161 ? -0.928 12.550 -4.947 1.00 95.19 161 PHE A N 1
ATOM 1250 C CA . PHE A 1 161 ? -2.028 12.259 -5.873 1.00 95.19 161 PHE A CA 1
ATOM 1251 C C . PHE A 1 161 ? -2.712 13.489 -6.470 1.00 95.19 161 PHE A C 1
ATOM 1253 O O . PHE A 1 161 ? -3.430 13.335 -7.462 1.00 95.19 161 PHE A O 1
ATOM 1260 N N . SER A 1 162 ? -2.525 14.670 -5.877 1.00 91.12 162 SER A N 1
ATOM 1261 C CA . SER A 1 162 ? -3.046 15.938 -6.402 1.00 91.12 162 SER A CA 1
ATOM 1262 C C . SER A 1 162 ? -1.988 16.767 -7.134 1.00 91.12 162 SER A C 1
ATOM 1264 O O . SER A 1 162 ? -2.327 17.806 -7.694 1.00 91.12 162 SER A O 1
ATOM 1266 N N . ALA A 1 163 ? -0.717 16.347 -7.144 1.00 93.12 163 ALA A N 1
ATOM 1267 C CA . ALA A 1 163 ? 0.305 17.031 -7.931 1.00 93.12 163 ALA A CA 1
ATOM 1268 C C . ALA A 1 163 ? 0.036 16.843 -9.435 1.00 93.12 163 ALA A C 1
ATOM 1270 O O . ALA A 1 163 ? -0.264 15.723 -9.844 1.00 93.12 163 ALA A O 1
ATOM 1271 N N . PRO A 1 164 ? 0.220 17.870 -10.285 1.00 91.25 164 PRO A N 1
ATOM 1272 C CA . PRO A 1 164 ? 0.127 17.709 -11.740 1.00 91.25 164 PRO A CA 1
ATOM 1273 C C . PRO A 1 164 ? 1.051 16.603 -12.274 1.00 91.25 164 PRO A C 1
ATOM 1275 O O . PRO A 1 164 ? 0.616 15.749 -13.044 1.00 91.25 164 PRO A O 1
ATOM 1278 N N . ALA A 1 165 ? 2.280 16.543 -11.746 1.00 90.25 165 ALA A N 1
ATOM 1279 C CA . ALA A 1 165 ? 3.284 15.529 -12.073 1.00 90.25 165 ALA A CA 1
ATOM 1280 C C . ALA A 1 165 ? 2.851 14.085 -11.747 1.00 90.25 165 ALA A C 1
ATOM 1282 O O . ALA A 1 165 ? 3.471 13.133 -12.217 1.00 90.25 165 ALA A O 1
ATOM 1283 N N . TYR A 1 166 ? 1.777 13.883 -10.970 1.00 92.19 166 TYR A N 1
ATOM 1284 C CA . TYR A 1 166 ? 1.207 12.554 -10.755 1.00 92.19 166 TYR A CA 1
ATOM 1285 C C . TYR A 1 166 ? 0.875 11.868 -12.078 1.00 92.19 166 TYR A C 1
ATOM 1287 O O . TYR A 1 166 ? 1.193 10.693 -12.237 1.00 92.19 166 TYR A O 1
ATOM 1295 N N . TRP A 1 167 ? 0.268 12.585 -13.026 1.00 89.88 167 TRP A N 1
ATOM 1296 C CA . TRP A 1 167 ? -0.170 12.017 -14.305 1.00 89.88 167 TRP A CA 1
ATOM 1297 C C . TRP A 1 167 ? 0.990 11.585 -15.206 1.00 89.88 167 TRP A C 1
ATOM 1299 O O . TRP A 1 167 ? 0.812 10.718 -16.057 1.00 89.88 167 TRP A O 1
ATOM 1309 N N . GLU A 1 168 ? 2.183 12.115 -14.951 1.00 87.25 168 GLU A N 1
ATOM 1310 C CA . GLU A 1 168 ? 3.438 11.741 -15.609 1.00 87.25 168 GLU A CA 1
ATOM 1311 C C . GLU A 1 168 ? 4.201 10.651 -14.834 1.00 87.25 168 GLU A C 1
ATOM 1313 O O . GLU A 1 168 ? 5.167 10.063 -15.331 1.00 87.25 168 GLU A O 1
ATOM 1318 N N . SER A 1 169 ? 3.776 10.330 -13.609 1.00 88.06 169 SER A N 1
ATOM 1319 C CA . SER A 1 169 ? 4.408 9.285 -12.803 1.00 88.06 169 SER A CA 1
ATOM 1320 C C . SER A 1 169 ? 4.181 7.887 -13.393 1.00 88.06 169 SER A C 1
ATOM 1322 O O . SER A 1 169 ? 3.350 7.672 -14.280 1.00 88.06 169 SER A O 1
ATOM 1324 N N . LEU A 1 170 ? 4.939 6.908 -12.896 1.00 88.19 170 LEU A N 1
ATOM 1325 C CA . LEU A 1 170 ? 4.850 5.523 -13.358 1.00 88.19 170 LEU A CA 1
ATOM 1326 C C . LEU A 1 170 ? 3.462 4.903 -13.114 1.00 88.19 170 LEU A C 1
ATOM 1328 O O . LEU A 1 170 ? 2.997 4.105 -13.920 1.00 88.19 170 LEU A O 1
ATOM 1332 N N . ILE A 1 171 ? 2.781 5.298 -12.032 1.00 91.06 171 ILE A N 1
ATOM 1333 C CA . ILE A 1 171 ? 1.488 4.736 -11.606 1.00 91.06 171 ILE A CA 1
ATOM 1334 C C . ILE A 1 171 ? 0.413 4.848 -12.705 1.00 91.06 171 ILE A C 1
ATOM 1336 O O . ILE A 1 171 ? -0.049 3.815 -13.193 1.00 91.06 171 ILE A O 1
ATOM 1340 N N . PRO A 1 172 ? -0.006 6.056 -13.138 1.00 89.00 172 PRO A N 1
ATOM 1341 C CA . PRO A 1 172 ? -0.998 6.183 -14.195 1.00 89.00 172 PRO A CA 1
ATOM 1342 C C . PRO A 1 172 ? -0.464 5.731 -15.552 1.00 89.00 172 PRO A C 1
ATOM 1344 O O . PRO A 1 172 ? -1.267 5.259 -16.346 1.00 89.00 172 PRO A O 1
ATOM 1347 N N . ARG A 1 173 ? 0.848 5.810 -15.826 1.00 85.69 173 ARG A N 1
ATOM 1348 C CA . ARG A 1 173 ? 1.418 5.260 -17.066 1.00 85.69 173 ARG A CA 1
ATOM 1349 C C . ARG A 1 173 ? 1.210 3.752 -17.153 1.00 85.69 173 ARG A C 1
ATOM 1351 O O . ARG A 1 173 ? 0.645 3.290 -18.130 1.00 85.69 173 ARG A O 1
ATOM 1358 N N . VAL A 1 174 ? 1.579 2.984 -16.130 1.00 83.19 174 VAL A N 1
ATOM 1359 C CA . VAL A 1 174 ? 1.396 1.521 -16.128 1.00 83.19 174 VAL A CA 1
ATOM 1360 C C . VAL A 1 174 ? -0.084 1.136 -16.114 1.00 83.19 174 VAL A C 1
ATOM 1362 O O . VAL A 1 174 ? -0.474 0.216 -16.832 1.00 83.19 174 VAL A O 1
ATOM 1365 N N . ARG A 1 175 ? -0.917 1.851 -15.346 1.00 85.44 175 ARG A N 1
ATOM 1366 C CA . ARG A 1 175 ? -2.360 1.581 -15.273 1.00 85.44 175 ARG A CA 1
ATOM 1367 C C . ARG A 1 175 ? -3.081 1.889 -16.585 1.00 85.44 175 ARG A C 1
ATOM 1369 O O . ARG A 1 175 ? -3.882 1.078 -17.031 1.00 85.44 175 ARG A O 1
ATOM 1376 N N . ASN A 1 176 ? -2.838 3.063 -17.174 1.00 77.00 176 ASN A N 1
ATOM 1377 C CA . ASN A 1 176 ? -3.563 3.540 -18.359 1.00 77.00 176 ASN A CA 1
ATOM 1378 C C . ASN A 1 176 ? -2.953 3.072 -19.680 1.00 77.00 176 ASN A C 1
ATOM 1380 O O . ASN A 1 176 ? -3.644 3.100 -20.693 1.00 77.00 176 ASN A O 1
ATOM 1384 N N . ALA A 1 177 ? -1.677 2.688 -19.699 1.00 67.50 177 ALA A N 1
ATOM 1385 C CA . ALA A 1 177 ? -1.051 2.131 -20.890 1.00 67.50 177 ALA A CA 1
ATOM 1386 C C . ALA A 1 177 ? -1.244 0.604 -20.964 1.00 67.50 177 ALA A C 1
ATOM 1388 O O . ALA A 1 177 ? -2.118 0.005 -20.331 1.00 67.50 177 ALA A O 1
ATOM 1389 N N . ILE A 1 178 ? -0.383 -0.028 -21.762 1.00 56.84 178 ILE A N 1
ATOM 1390 C CA . ILE A 1 178 ? -0.382 -1.453 -22.105 1.00 56.84 178 ILE A CA 1
ATOM 1391 C C . ILE A 1 178 ? -0.436 -2.371 -20.874 1.00 56.84 178 ILE A C 1
ATOM 1393 O O . ILE A 1 178 ? -0.987 -3.465 -20.967 1.00 56.84 178 ILE A O 1
ATOM 1397 N N . GLY A 1 179 ? 0.096 -1.929 -19.726 1.00 56.88 179 GLY A N 1
ATOM 1398 C CA . GLY A 1 179 ? 0.210 -2.728 -18.510 1.00 56.88 179 GLY A CA 1
ATOM 1399 C C . GLY A 1 179 ? -1.080 -3.461 -18.148 1.00 56.88 179 GLY A C 1
ATOM 1400 O O . GLY A 1 179 ? -0.997 -4.640 -17.836 1.00 56.88 179 GLY A O 1
ATOM 1401 N N . PHE A 1 180 ? -2.260 -2.835 -18.258 1.00 65.56 180 PHE A N 1
ATOM 1402 C CA . PHE A 1 180 ? -3.555 -3.477 -17.953 1.00 65.56 180 PHE A CA 1
ATOM 1403 C C . PHE A 1 180 ? -4.510 -3.638 -19.126 1.00 65.56 180 PHE A C 1
ATOM 1405 O O . PHE A 1 180 ? -5.298 -4.581 -19.125 1.00 65.56 180 PHE A O 1
ATOM 1412 N N . HIS A 1 181 ? -4.458 -2.732 -20.097 1.00 76.94 181 HIS A N 1
ATOM 1413 C CA . HIS A 1 181 ? -5.430 -2.702 -21.186 1.00 76.94 181 HIS A CA 1
ATOM 1414 C C . HIS A 1 181 ? -4.911 -3.327 -22.480 1.00 76.94 181 HIS A C 1
ATOM 1416 O O . HIS A 1 181 ? -5.678 -3.428 -23.431 1.00 76.94 181 HIS A O 1
ATOM 1422 N N . TYR A 1 182 ? -3.639 -3.748 -22.509 1.00 76.50 182 TYR A N 1
ATOM 1423 C CA . TYR A 1 182 ? -2.989 -4.339 -23.680 1.00 76.50 182 TYR A CA 1
ATOM 1424 C C . TYR A 1 182 ? -3.261 -3.542 -24.964 1.00 76.50 182 TYR A C 1
ATOM 1426 O O . TYR A 1 182 ? -3.642 -4.117 -25.978 1.00 76.50 182 TYR A O 1
ATOM 1434 N N . ASP A 1 183 ? -3.103 -2.213 -24.898 1.00 81.06 183 ASP A N 1
ATOM 1435 C CA . ASP A 1 183 ? -3.349 -1.325 -26.039 1.00 81.06 183 ASP A CA 1
ATOM 1436 C C . ASP A 1 183 ? -2.622 -1.838 -27.288 1.00 81.06 183 ASP A C 1
ATOM 1438 O O . ASP A 1 183 ? -1.393 -1.930 -27.310 1.00 81.06 183 ASP A O 1
ATOM 1442 N N . GLU A 1 184 ? -3.396 -2.189 -28.313 1.00 83.81 184 GLU A N 1
ATOM 1443 C CA . GLU A 1 184 ? -2.917 -2.924 -29.484 1.00 83.81 184 GLU A CA 1
ATOM 1444 C C . GLU A 1 184 ? -1.778 -2.186 -30.192 1.00 83.81 184 GLU A C 1
ATOM 1446 O O . GLU A 1 184 ? -0.762 -2.785 -30.545 1.00 83.81 184 GLU A O 1
ATOM 1451 N N . ARG A 1 185 ? -1.909 -0.863 -30.350 1.00 82.50 185 ARG A N 1
ATOM 1452 C CA . ARG A 1 185 ? -0.907 -0.034 -31.032 1.00 82.50 185 ARG A CA 1
ATOM 1453 C C . ARG A 1 185 ? 0.404 -0.027 -30.267 1.00 82.50 185 ARG A C 1
ATOM 1455 O O . ARG A 1 185 ? 1.477 -0.121 -30.863 1.00 82.50 185 ARG A O 1
ATOM 1462 N N . ALA A 1 186 ? 0.323 0.092 -28.952 1.00 77.88 186 ALA A N 1
ATOM 1463 C CA . ALA A 1 186 ? 1.491 0.170 -28.107 1.00 77.88 186 ALA A CA 1
ATOM 1464 C C . ALA A 1 186 ? 2.146 -1.218 -27.906 1.00 77.88 186 ALA A C 1
ATOM 1466 O O . ALA A 1 186 ? 3.375 -1.294 -27.886 1.00 77.88 186 ALA A O 1
ATOM 1467 N N . VAL A 1 187 ? 1.379 -2.320 -27.889 1.00 85.69 187 VAL A N 1
ATOM 1468 C CA . VAL A 1 187 ? 1.919 -3.696 -27.987 1.00 85.69 187 VAL A CA 1
ATOM 1469 C C . VAL A 1 187 ? 2.629 -3.902 -29.324 1.00 85.69 187 VAL A C 1
ATOM 1471 O O . VAL A 1 187 ? 3.777 -4.340 -29.340 1.00 85.69 187 VAL A O 1
ATOM 1474 N N . ALA A 1 188 ? 1.994 -3.544 -30.442 1.00 88.75 188 ALA A N 1
ATOM 1475 C CA . ALA A 1 188 ? 2.583 -3.682 -31.773 1.00 88.75 188 ALA A CA 1
ATOM 1476 C C . ALA A 1 188 ? 3.892 -2.887 -31.909 1.00 88.75 188 ALA A C 1
ATOM 1478 O O . ALA A 1 188 ? 4.858 -3.384 -32.489 1.00 88.75 188 ALA A O 1
ATOM 1479 N N . ALA A 1 189 ? 3.955 -1.682 -31.330 1.00 87.94 189 ALA A N 1
ATOM 1480 C CA . ALA A 1 189 ? 5.183 -0.893 -31.275 1.00 87.94 189 ALA A CA 1
ATOM 1481 C C . ALA A 1 189 ? 6.296 -1.624 -30.507 1.00 87.94 189 ALA A C 1
ATOM 1483 O O . ALA A 1 189 ? 7.403 -1.751 -31.024 1.00 87.94 189 ALA A O 1
ATOM 1484 N N . VAL A 1 190 ? 5.997 -2.173 -29.323 1.00 88.31 190 VAL A N 1
ATOM 1485 C CA . VAL A 1 190 ? 6.970 -2.955 -28.541 1.00 88.31 190 VAL A CA 1
ATOM 1486 C C . VAL A 1 190 ? 7.457 -4.178 -29.319 1.00 88.31 190 VAL A C 1
ATOM 1488 O O . VAL A 1 190 ? 8.664 -4.413 -29.362 1.00 88.31 190 VAL A O 1
ATOM 1491 N N . MET A 1 191 ? 6.550 -4.918 -29.966 1.00 90.00 191 MET A N 1
ATOM 1492 C CA . MET A 1 191 ? 6.899 -6.084 -30.786 1.00 90.00 191 MET A CA 1
ATOM 1493 C C . MET A 1 191 ? 7.828 -5.704 -31.939 1.00 90.00 191 MET A C 1
ATOM 1495 O O . MET A 1 191 ? 8.859 -6.340 -32.136 1.00 90.00 191 MET A O 1
ATOM 1499 N N . LYS A 1 192 ? 7.513 -4.622 -32.657 1.00 90.44 192 LYS A N 1
ATOM 1500 C CA . LYS A 1 192 ? 8.332 -4.132 -33.772 1.00 90.44 192 LYS A CA 1
ATOM 1501 C C . LYS A 1 192 ? 9.727 -3.682 -33.329 1.00 90.44 192 LYS A C 1
ATOM 1503 O O . LYS A 1 192 ? 10.690 -3.902 -34.054 1.00 90.44 192 LYS A O 1
ATOM 1508 N N . GLU A 1 193 ? 9.827 -3.018 -32.182 1.00 89.12 193 GLU A N 1
ATOM 1509 C CA . GLU A 1 193 ? 11.083 -2.449 -31.684 1.00 89.12 193 GLU A CA 1
ATOM 1510 C C . GLU A 1 193 ? 12.001 -3.490 -31.031 1.00 89.12 193 GLU A C 1
ATOM 1512 O O . GLU A 1 193 ? 13.217 -3.371 -31.140 1.00 89.12 193 GLU A O 1
ATOM 1517 N N . ASN A 1 194 ? 11.439 -4.490 -30.343 1.00 87.12 194 ASN A N 1
ATOM 1518 C CA . ASN A 1 194 ? 12.206 -5.375 -29.455 1.00 87.12 194 ASN A CA 1
ATOM 1519 C C . ASN A 1 194 ? 12.235 -6.840 -29.910 1.00 87.12 194 ASN A C 1
ATOM 1521 O O . ASN A 1 194 ? 13.057 -7.606 -29.418 1.00 87.12 194 ASN A O 1
ATOM 1525 N N . PHE A 1 195 ? 11.351 -7.241 -30.826 1.00 88.94 195 PHE A N 1
ATOM 1526 C CA . PHE A 1 195 ? 11.155 -8.641 -31.212 1.00 88.94 195 PHE A CA 1
ATOM 1527 C C . PHE A 1 195 ? 11.182 -8.825 -32.738 1.00 88.94 195 PHE A C 1
ATOM 1529 O O . PHE A 1 195 ? 10.353 -9.532 -33.307 1.00 88.94 195 PHE A O 1
ATOM 1536 N N . ALA A 1 196 ? 12.129 -8.166 -33.412 1.00 84.50 196 ALA A N 1
ATOM 1537 C CA . ALA A 1 196 ? 12.349 -8.281 -34.854 1.00 84.50 196 ALA A CA 1
ATOM 1538 C C . ALA A 1 196 ? 13.595 -9.125 -35.188 1.00 84.50 196 ALA A C 1
ATOM 1540 O O . ALA A 1 196 ? 14.538 -9.193 -34.401 1.00 84.50 196 ALA A O 1
ATOM 1541 N N . GLY A 1 197 ? 13.617 -9.727 -36.384 1.00 85.56 197 GLY A N 1
ATOM 1542 C CA . GLY A 1 197 ? 14.747 -10.534 -36.864 1.00 85.56 197 GLY A CA 1
ATOM 1543 C C . GLY A 1 197 ? 14.944 -11.807 -36.038 1.00 85.56 197 GLY A C 1
ATOM 1544 O O . GLY A 1 197 ? 13.991 -12.552 -35.830 1.00 85.56 197 GLY A O 1
ATOM 1545 N N . ASP A 1 198 ? 16.166 -12.017 -35.544 1.00 85.19 198 ASP A N 1
ATOM 1546 C CA . ASP A 1 198 ? 16.562 -13.197 -34.756 1.00 85.19 198 ASP A CA 1
ATOM 1547 C C . ASP A 1 198 ? 16.287 -13.046 -33.244 1.00 85.19 198 ASP A C 1
ATOM 1549 O O . ASP A 1 198 ? 16.841 -13.779 -32.421 1.00 85.19 198 ASP A O 1
ATOM 1553 N N . ALA A 1 199 ? 15.462 -12.072 -32.845 1.00 83.81 199 ALA A N 1
ATOM 1554 C CA . ALA A 1 199 ? 15.096 -11.874 -31.448 1.00 83.81 199 ALA A CA 1
ATOM 1555 C C . ALA A 1 199 ? 14.354 -13.101 -30.893 1.00 83.81 199 ALA A C 1
ATOM 1557 O O . ALA A 1 199 ? 13.346 -13.548 -31.442 1.00 83.81 199 ALA A O 1
ATOM 1558 N N . LEU A 1 200 ? 14.838 -13.628 -29.768 1.00 81.62 200 LEU A N 1
ATOM 1559 C CA . LEU A 1 200 ? 14.253 -14.794 -29.114 1.00 81.62 200 LEU A CA 1
ATOM 1560 C C . LEU A 1 200 ? 13.255 -14.364 -28.038 1.00 81.62 200 LEU A C 1
ATOM 1562 O O . LEU A 1 200 ? 13.543 -13.501 -27.208 1.00 81.62 200 LEU A O 1
ATOM 1566 N N . LEU A 1 201 ? 12.088 -15.009 -28.027 1.00 83.88 201 LEU A N 1
ATOM 1567 C CA . LEU A 1 201 ? 11.129 -14.900 -26.935 1.00 83.88 201 LEU A CA 1
ATOM 1568 C C . LEU A 1 201 ? 11.340 -16.063 -25.964 1.00 83.88 201 LEU A C 1
ATOM 1570 O O . LEU A 1 201 ? 11.027 -17.211 -26.277 1.00 83.88 201 LEU A O 1
ATOM 1574 N N . GLU A 1 202 ? 11.851 -15.763 -24.775 1.00 81.81 202 GLU A N 1
ATOM 1575 C CA . GLU A 1 202 ? 11.942 -16.750 -23.701 1.00 81.81 202 GLU A CA 1
ATOM 1576 C C . GLU A 1 202 ? 10.547 -17.051 -23.138 1.00 81.81 202 GLU A C 1
ATOM 1578 O O . GLU A 1 202 ? 9.823 -16.159 -22.693 1.00 81.81 202 GLU A O 1
ATOM 1583 N N . SER A 1 203 ? 10.177 -18.330 -23.164 1.00 81.75 203 SER A N 1
ATOM 1584 C CA . SER A 1 203 ? 8.909 -18.843 -22.653 1.00 81.75 203 SER A CA 1
ATOM 1585 C C . SER A 1 203 ? 9.165 -20.125 -21.872 1.00 81.75 203 SER A C 1
ATOM 1587 O O . SER A 1 203 ? 10.010 -20.939 -22.246 1.00 81.75 203 SER A O 1
ATOM 1589 N N . THR A 1 204 ? 8.394 -20.345 -20.811 1.00 81.06 204 THR A N 1
ATOM 1590 C CA . THR A 1 204 ? 8.396 -21.594 -20.051 1.00 81.06 204 THR A CA 1
ATOM 1591 C C . THR A 1 204 ? 7.119 -22.380 -20.321 1.00 81.06 204 THR A C 1
ATOM 1593 O O . THR A 1 204 ? 6.015 -21.833 -20.360 1.00 81.06 204 THR A O 1
ATOM 1596 N N . ALA A 1 205 ? 7.274 -23.688 -20.500 1.00 84.44 205 ALA A N 1
ATOM 1597 C CA . ALA A 1 205 ? 6.181 -24.648 -20.468 1.00 84.44 205 ALA A CA 1
ATOM 1598 C C . ALA A 1 205 ? 6.270 -25.437 -19.159 1.00 84.44 205 ALA A C 1
ATOM 1600 O O . ALA A 1 205 ? 7.366 -25.712 -18.670 1.00 84.44 205 ALA A O 1
ATOM 1601 N N . ALA A 1 206 ? 5.125 -25.807 -18.596 1.00 82.12 206 ALA A N 1
ATOM 1602 C CA . ALA A 1 206 ? 5.071 -26.575 -17.363 1.00 82.12 206 ALA A CA 1
ATOM 1603 C C . ALA A 1 206 ? 3.992 -27.653 -17.448 1.00 82.12 206 ALA A C 1
ATOM 1605 O O . ALA A 1 206 ? 2.920 -27.426 -18.006 1.00 82.12 206 ALA A O 1
ATOM 1606 N N . SER A 1 207 ? 4.277 -28.819 -16.865 1.00 85.19 207 SER A N 1
ATOM 1607 C CA . SER A 1 207 ? 3.326 -29.932 -16.751 1.00 85.19 207 SER A CA 1
ATOM 1608 C C . SER A 1 207 ? 2.205 -29.653 -15.747 1.00 85.19 207 SER A C 1
ATOM 1610 O O . SER A 1 207 ? 1.144 -30.268 -15.820 1.00 85.19 207 SER A O 1
ATOM 1612 N N . VAL A 1 208 ? 2.429 -28.716 -14.824 1.00 79.94 208 VAL A N 1
ATOM 1613 C CA . VAL A 1 208 ? 1.441 -28.250 -13.850 1.00 79.94 208 VAL A CA 1
ATOM 1614 C C . VAL A 1 208 ? 0.951 -26.868 -14.274 1.00 79.94 208 VAL A C 1
ATOM 1616 O O . VAL A 1 208 ? 1.745 -25.947 -14.480 1.00 79.94 208 VAL A O 1
ATOM 1619 N N . GLY A 1 209 ? -0.369 -26.727 -14.417 1.00 77.00 209 GLY A N 1
ATOM 1620 C CA . GLY A 1 209 ? -1.006 -25.467 -14.801 1.00 77.00 209 GLY A CA 1
ATOM 1621 C C . GLY A 1 209 ? -0.650 -24.314 -13.855 1.00 77.00 209 GLY A C 1
ATOM 1622 O O . GLY A 1 209 ? -0.469 -24.512 -12.657 1.00 77.00 209 GLY A O 1
ATOM 1623 N N . GLY A 1 210 ? -0.538 -23.102 -14.406 1.00 70.81 210 GLY A N 1
ATOM 1624 C CA . GLY A 1 210 ? -0.185 -21.891 -13.652 1.00 70.81 210 GLY A CA 1
ATOM 1625 C C . GLY A 1 210 ? 1.318 -21.639 -13.479 1.00 70.81 210 GLY A C 1
ATOM 1626 O O . GLY A 1 210 ? 1.689 -20.560 -13.029 1.00 70.81 210 GLY A O 1
ATOM 1627 N N . LEU A 1 211 ? 2.183 -22.584 -13.870 1.00 75.31 211 LEU A N 1
ATOM 1628 C CA . LEU A 1 211 ? 3.643 -22.406 -13.848 1.00 75.31 211 LEU A CA 1
ATOM 1629 C C . LEU A 1 211 ? 4.240 -21.986 -15.202 1.00 75.31 211 LEU A C 1
ATOM 1631 O O . LEU A 1 211 ? 5.369 -21.500 -15.249 1.00 75.31 211 LEU A O 1
ATOM 1635 N N . ALA A 1 212 ? 3.502 -22.174 -16.299 1.00 78.69 212 ALA A N 1
ATOM 1636 C CA . ALA A 1 212 ? 3.932 -21.746 -17.627 1.00 78.69 212 ALA A CA 1
ATOM 1637 C C . ALA A 1 212 ? 3.892 -20.215 -17.752 1.00 78.69 212 ALA A C 1
ATOM 1639 O O . ALA A 1 212 ? 2.940 -19.570 -17.306 1.00 78.69 212 ALA A O 1
ATOM 1640 N N . ARG A 1 213 ? 4.905 -19.640 -18.398 1.00 77.56 213 ARG A N 1
ATOM 1641 C CA . ARG A 1 213 ? 5.056 -18.200 -18.625 1.00 77.56 213 ARG A CA 1
ATOM 1642 C C . ARG A 1 213 ? 5.355 -17.967 -20.093 1.00 77.56 213 ARG A C 1
ATOM 1644 O O . ARG A 1 213 ? 6.385 -18.405 -20.587 1.00 77.56 213 ARG A O 1
ATOM 1651 N N . MET A 1 214 ? 4.444 -17.294 -20.787 1.00 81.31 214 MET A N 1
ATOM 1652 C CA . MET A 1 214 ? 4.489 -17.218 -22.253 1.00 81.31 214 MET A CA 1
ATOM 1653 C C . MET A 1 214 ? 4.959 -15.868 -22.796 1.00 81.31 214 MET A C 1
ATOM 1655 O O . MET A 1 214 ? 5.367 -15.784 -23.947 1.00 81.31 214 MET A O 1
ATOM 1659 N N . ALA A 1 215 ? 4.878 -14.802 -21.996 1.00 84.44 215 ALA A N 1
ATOM 1660 C CA . ALA A 1 215 ? 5.045 -13.436 -22.494 1.00 84.44 215 ALA A CA 1
ATOM 1661 C C . ALA A 1 215 ? 5.805 -12.516 -21.526 1.00 84.44 215 ALA A C 1
ATOM 1663 O O . ALA A 1 215 ? 5.695 -11.294 -21.629 1.00 84.44 215 ALA A O 1
ATOM 1664 N N . ASP A 1 216 ? 6.572 -13.069 -20.583 1.00 85.56 216 ASP A N 1
ATOM 1665 C CA . ASP A 1 216 ? 7.302 -12.264 -19.595 1.00 85.56 216 ASP A CA 1
ATOM 1666 C C . ASP A 1 216 ? 8.303 -11.289 -20.233 1.00 85.56 216 ASP A C 1
ATOM 1668 O O . ASP A 1 216 ? 8.309 -10.125 -19.822 1.00 85.56 216 ASP A O 1
ATOM 1672 N N . PRO A 1 217 ? 9.077 -11.661 -21.276 1.00 87.38 217 PRO A N 1
ATOM 1673 C CA . PRO A 1 217 ? 9.936 -10.696 -21.961 1.00 87.38 217 PRO A CA 1
ATOM 1674 C C . PRO A 1 217 ? 9.146 -9.564 -22.630 1.00 87.38 217 PRO A C 1
ATOM 1676 O O . PRO A 1 217 ? 9.566 -8.407 -22.578 1.00 87.38 217 PRO A O 1
ATOM 1679 N N . VAL A 1 218 ? 7.972 -9.864 -23.202 1.00 86.81 218 VAL A N 1
ATOM 1680 C CA . VAL A 1 218 ? 7.085 -8.850 -23.802 1.00 86.81 218 VAL A CA 1
ATOM 1681 C C . VAL A 1 218 ? 6.567 -7.907 -22.719 1.00 86.81 218 VAL A C 1
ATOM 1683 O O . VAL A 1 218 ? 6.643 -6.688 -22.870 1.00 86.81 218 VAL A O 1
ATOM 1686 N N . MET A 1 219 ? 6.116 -8.451 -21.586 1.00 86.31 219 MET A N 1
ATOM 1687 C CA . MET A 1 219 ? 5.683 -7.655 -20.438 1.00 86.31 219 MET A CA 1
ATOM 1688 C C . MET A 1 219 ? 6.816 -6.811 -19.855 1.00 86.31 219 MET A C 1
ATOM 1690 O O . MET A 1 219 ? 6.577 -5.657 -19.503 1.00 86.31 219 MET A O 1
ATOM 1694 N N . ARG A 1 220 ? 8.048 -7.328 -19.795 1.00 88.69 220 ARG A N 1
ATOM 1695 C CA . ARG A 1 220 ? 9.220 -6.544 -19.390 1.00 88.69 220 ARG A CA 1
ATOM 1696 C C . ARG A 1 220 ? 9.437 -5.375 -20.339 1.00 88.69 220 ARG A C 1
ATOM 1698 O O . ARG A 1 220 ? 9.552 -4.252 -19.869 1.00 88.69 220 ARG A O 1
ATOM 1705 N N . ALA A 1 221 ? 9.445 -5.608 -21.651 1.00 88.31 221 ALA A N 1
ATOM 1706 C CA . ALA A 1 221 ? 9.637 -4.550 -22.641 1.00 88.31 221 ALA A CA 1
ATOM 1707 C C . ALA A 1 221 ? 8.533 -3.478 -22.558 1.00 88.31 221 ALA A C 1
ATOM 1709 O O . ALA A 1 221 ? 8.821 -2.281 -22.568 1.00 88.31 221 ALA A O 1
ATOM 1710 N N . ILE A 1 222 ? 7.279 -3.902 -22.378 1.00 86.31 222 ILE A N 1
ATOM 1711 C CA . ILE A 1 222 ? 6.132 -3.019 -22.137 1.00 86.31 222 ILE A CA 1
ATOM 1712 C C . ILE A 1 222 ? 6.346 -2.151 -20.895 1.00 86.31 222 ILE A C 1
ATOM 1714 O O . ILE A 1 222 ? 6.214 -0.927 -20.957 1.00 86.31 222 ILE A O 1
ATOM 1718 N N . MET A 1 223 ? 6.654 -2.783 -19.762 1.00 86.69 223 MET A N 1
ATOM 1719 C CA . MET A 1 223 ? 6.823 -2.093 -18.487 1.00 86.69 223 MET A CA 1
ATOM 1720 C C . MET A 1 223 ? 8.026 -1.151 -18.538 1.00 86.69 223 MET A C 1
ATOM 1722 O O . MET A 1 223 ? 7.912 -0.018 -18.084 1.00 86.69 223 MET A O 1
ATOM 1726 N N . SER A 1 224 ? 9.120 -1.567 -19.180 1.00 87.81 224 SER A N 1
ATOM 1727 C CA . SER A 1 224 ? 10.317 -0.751 -19.383 1.00 87.81 224 SER A CA 1
ATOM 1728 C C . SER A 1 224 ? 10.052 0.473 -20.262 1.00 87.81 224 SER A C 1
ATOM 1730 O O . SER A 1 224 ? 10.473 1.587 -19.945 1.00 87.81 224 SER A O 1
ATOM 1732 N N . ARG A 1 225 ? 9.279 0.314 -21.344 1.00 86.25 225 ARG A N 1
ATOM 1733 C CA . ARG A 1 225 ? 8.816 1.448 -22.154 1.00 86.25 225 ARG A CA 1
ATOM 1734 C C . ARG A 1 225 ? 7.954 2.396 -21.321 1.00 86.25 225 ARG A C 1
ATOM 1736 O O . ARG A 1 225 ? 8.116 3.610 -21.413 1.00 86.25 225 ARG A O 1
ATOM 1743 N N . ALA A 1 226 ? 7.064 1.853 -20.488 1.00 83.44 226 ALA A N 1
ATOM 1744 C CA . ALA A 1 226 ? 6.204 2.648 -19.620 1.00 83.44 226 ALA A CA 1
ATOM 1745 C C . ALA A 1 226 ? 6.994 3.404 -18.540 1.00 83.44 226 ALA A C 1
ATOM 1747 O O . ALA A 1 226 ? 6.614 4.532 -18.226 1.00 83.44 226 ALA A O 1
ATOM 1748 N N . SER A 1 227 ? 8.089 2.847 -18.007 1.00 82.69 227 SER A N 1
ATOM 1749 C CA . SER A 1 227 ? 8.988 3.538 -17.072 1.00 82.69 227 SER A CA 1
ATOM 1750 C C . SER A 1 227 ? 9.959 4.506 -17.733 1.00 82.69 227 SER A C 1
ATOM 1752 O O . SER A 1 227 ? 10.353 5.470 -17.084 1.00 82.69 227 SER A O 1
ATOM 1754 N N . GLY A 1 228 ? 10.271 4.331 -19.018 1.00 84.69 228 GLY A N 1
ATOM 1755 C CA . GLY A 1 228 ? 11.307 5.104 -19.712 1.00 84.69 228 GLY A CA 1
ATOM 1756 C C . GLY A 1 228 ? 12.716 4.525 -19.537 1.00 84.69 228 GLY A C 1
ATOM 1757 O O . GLY A 1 228 ? 13.696 5.249 -19.663 1.00 84.69 228 GLY A O 1
ATOM 1758 N N . GLY A 1 229 ? 12.823 3.232 -19.223 1.00 86.50 229 GLY A N 1
ATOM 1759 C CA . GLY A 1 229 ? 14.077 2.526 -18.948 1.00 86.50 229 GLY A CA 1
ATOM 1760 C C . GLY A 1 229 ? 13.806 1.131 -18.385 1.00 86.50 229 GLY A C 1
ATOM 1761 O O . GLY A 1 229 ? 12.648 0.792 -18.166 1.00 86.50 229 GLY A O 1
ATOM 1762 N N . ASP A 1 230 ? 14.837 0.316 -18.142 1.00 86.81 230 ASP A N 1
ATOM 1763 C CA . ASP A 1 230 ? 14.643 -1.038 -17.598 1.00 86.81 230 ASP A CA 1
ATOM 1764 C C . ASP A 1 230 ? 13.962 -0.986 -16.228 1.00 86.81 230 ASP A C 1
ATOM 1766 O O . ASP A 1 230 ? 14.584 -0.610 -15.233 1.00 86.81 230 ASP A O 1
ATOM 1770 N N . ILE A 1 231 ? 12.688 -1.387 -16.176 1.00 84.44 231 ILE A N 1
ATOM 1771 C CA . ILE A 1 231 ? 11.896 -1.351 -14.946 1.00 84.44 231 ILE A CA 1
ATOM 1772 C C . ILE A 1 231 ? 12.569 -2.173 -13.848 1.00 84.44 231 ILE A C 1
ATOM 1774 O O . ILE A 1 231 ? 12.591 -1.755 -12.703 1.00 84.44 231 ILE A O 1
ATOM 1778 N N . MET A 1 232 ? 13.228 -3.283 -14.188 1.00 83.19 232 MET A N 1
ATOM 1779 C CA . MET A 1 232 ? 13.921 -4.132 -13.214 1.00 83.19 232 MET A CA 1
ATOM 1780 C C . MET A 1 232 ? 15.098 -3.406 -12.546 1.00 83.19 232 MET A C 1
ATOM 1782 O O . MET A 1 232 ? 15.437 -3.692 -11.399 1.00 83.19 232 MET A O 1
ATOM 1786 N N . ALA A 1 233 ? 15.694 -2.437 -13.245 1.00 82.88 233 ALA A N 1
ATOM 1787 C CA . ALA A 1 233 ? 16.780 -1.595 -12.756 1.00 82.88 233 ALA A CA 1
ATOM 1788 C C . ALA A 1 233 ? 16.295 -0.247 -12.180 1.00 82.88 233 ALA A C 1
ATOM 1790 O O . ALA A 1 233 ? 17.093 0.482 -11.584 1.00 82.88 233 ALA A O 1
ATOM 1791 N N . ALA A 1 234 ? 15.005 0.080 -12.317 1.00 78.31 234 ALA A N 1
ATOM 1792 C CA . ALA A 1 234 ? 14.383 1.348 -11.932 1.00 78.31 234 ALA A CA 1
ATOM 1793 C C . ALA A 1 234 ? 14.161 1.455 -10.410 1.00 78.31 234 ALA A C 1
ATOM 1795 O O . ALA A 1 234 ? 13.037 1.507 -9.902 1.00 78.31 234 ALA A O 1
ATOM 1796 N N . LYS A 1 235 ? 15.268 1.456 -9.653 1.00 73.62 235 LYS A N 1
ATOM 1797 C CA . LYS A 1 235 ? 15.250 1.480 -8.182 1.00 73.62 235 LYS A CA 1
ATOM 1798 C C . LYS A 1 235 ? 14.447 2.668 -7.652 1.00 73.62 235 LYS A C 1
ATOM 1800 O O . LYS A 1 235 ? 13.602 2.476 -6.791 1.00 73.62 235 LYS A O 1
ATOM 1805 N N . THR A 1 236 ? 14.652 3.868 -8.195 1.00 72.38 236 THR A N 1
ATOM 1806 C CA . THR A 1 236 ? 14.002 5.106 -7.727 1.00 72.38 236 THR A CA 1
ATOM 1807 C C . THR A 1 236 ? 12.475 5.060 -7.844 1.00 72.38 236 THR A C 1
ATOM 1809 O O . THR A 1 236 ? 11.765 5.511 -6.943 1.00 72.38 236 THR A O 1
ATOM 1812 N N . GLU A 1 237 ? 11.954 4.495 -8.926 1.00 77.44 237 GLU A N 1
ATOM 1813 C CA . GLU A 1 237 ? 10.525 4.382 -9.197 1.00 77.44 237 GLU A CA 1
ATOM 1814 C C . GLU A 1 237 ? 9.865 3.353 -8.272 1.00 77.44 237 GLU A C 1
ATOM 1816 O O . GLU A 1 237 ? 8.821 3.637 -7.677 1.00 77.44 237 GLU A O 1
ATOM 1821 N N . HIS A 1 238 ? 10.499 2.191 -8.080 1.00 80.56 238 HIS A N 1
ATOM 1822 C CA . HIS A 1 238 ? 10.048 1.181 -7.115 1.00 80.56 238 HIS A CA 1
ATOM 1823 C C . HIS A 1 238 ? 10.034 1.730 -5.691 1.00 80.56 238 HIS A C 1
ATOM 1825 O O . HIS A 1 238 ? 9.077 1.544 -4.938 1.00 80.56 238 HIS A O 1
ATOM 1831 N N . SER A 1 239 ? 11.085 2.464 -5.348 1.00 79.88 239 SER A N 1
ATOM 1832 C CA . SER A 1 239 ? 11.254 3.121 -4.067 1.00 79.88 239 SER A CA 1
ATOM 1833 C C . SER A 1 239 ? 10.133 4.116 -3.759 1.00 79.88 239 SER A C 1
ATOM 1835 O O . SER A 1 239 ? 9.541 4.098 -2.678 1.00 79.88 239 SER A O 1
ATOM 1837 N N . GLN A 1 240 ? 9.789 4.972 -4.725 1.00 85.06 240 GLN A N 1
ATOM 1838 C CA . GLN A 1 240 ? 8.672 5.901 -4.576 1.00 85.06 240 GLN A CA 1
ATOM 1839 C C . GLN A 1 240 ? 7.338 5.156 -4.436 1.00 85.06 240 GLN A C 1
ATOM 1841 O O . GLN A 1 240 ? 6.515 5.533 -3.598 1.00 85.06 240 GLN A O 1
ATOM 1846 N N . ALA A 1 241 ? 7.121 4.095 -5.219 1.00 87.50 241 ALA A N 1
ATOM 1847 C CA . ALA A 1 241 ? 5.906 3.291 -5.129 1.00 87.50 241 ALA A CA 1
ATOM 1848 C C . ALA A 1 241 ? 5.747 2.652 -3.737 1.00 87.50 241 ALA A C 1
ATOM 1850 O O . ALA A 1 241 ? 4.672 2.744 -3.142 1.00 87.50 241 ALA A O 1
ATOM 1851 N N . LEU A 1 242 ? 6.825 2.093 -3.175 1.00 88.12 242 LEU A N 1
ATOM 1852 C CA . LEU A 1 242 ? 6.851 1.527 -1.822 1.00 88.12 242 LEU A CA 1
ATOM 1853 C C . LEU A 1 242 ? 6.568 2.568 -0.729 1.00 88.12 242 LEU A C 1
ATOM 1855 O O . LEU A 1 242 ? 5.792 2.290 0.189 1.00 88.12 242 LEU A O 1
ATOM 1859 N N . ASP A 1 243 ? 7.131 3.777 -0.825 1.00 90.38 243 ASP A N 1
ATOM 1860 C CA . ASP A 1 243 ? 6.860 4.846 0.149 1.00 90.38 243 ASP A CA 1
ATOM 1861 C C . ASP A 1 243 ? 5.378 5.264 0.143 1.00 90.38 243 ASP A C 1
ATOM 1863 O O . ASP A 1 243 ? 4.726 5.335 1.195 1.00 90.38 243 ASP A O 1
ATOM 1867 N N . ILE A 1 244 ? 4.816 5.483 -1.053 1.00 94.38 244 ILE A N 1
ATOM 1868 C CA . ILE A 1 244 ? 3.401 5.839 -1.218 1.00 94.38 244 ILE A CA 1
ATOM 1869 C C . ILE A 1 244 ? 2.488 4.686 -0.782 1.00 94.38 244 ILE A C 1
ATOM 1871 O O . ILE A 1 244 ? 1.488 4.942 -0.110 1.00 94.38 244 ILE A O 1
ATOM 1875 N N . CYS A 1 245 ? 2.847 3.433 -1.075 1.00 94.44 245 CYS A N 1
ATOM 1876 C CA . CYS A 1 245 ? 2.167 2.237 -0.572 1.00 94.44 245 CYS A CA 1
ATOM 1877 C C . CYS A 1 245 ? 2.096 2.247 0.962 1.00 94.44 245 CYS A C 1
ATOM 1879 O O . CYS A 1 245 ? 1.012 2.164 1.542 1.00 94.44 245 CYS A O 1
ATOM 1881 N N . GLY A 1 246 ? 3.226 2.477 1.634 1.00 92.81 246 GLY A N 1
ATOM 1882 C CA . GLY A 1 246 ? 3.256 2.583 3.089 1.00 92.81 246 GLY A CA 1
ATOM 1883 C C . GLY A 1 246 ? 2.409 3.737 3.636 1.00 92.81 246 GLY A C 1
ATOM 1884 O O . GLY A 1 246 ? 1.926 3.666 4.765 1.00 92.81 246 GLY A O 1
ATOM 1885 N N . HIS A 1 247 ? 2.262 4.840 2.895 1.00 96.19 247 HIS A N 1
ATOM 1886 C CA . HIS A 1 247 ? 1.396 5.948 3.302 1.00 96.19 247 HIS A CA 1
ATOM 1887 C C . HIS A 1 247 ? -0.088 5.613 3.106 1.00 96.19 247 HIS A C 1
ATOM 1889 O O . HIS A 1 247 ? -0.890 5.953 3.972 1.00 96.19 247 HIS A O 1
ATOM 1895 N N . LEU A 1 248 ? -0.449 4.921 2.022 1.00 97.38 248 LEU A N 1
ATOM 1896 C CA . LEU A 1 248 ? -1.809 4.432 1.773 1.00 97.38 248 LEU A CA 1
ATOM 1897 C C . LEU A 1 248 ? -2.274 3.490 2.885 1.00 97.38 248 LEU A C 1
ATOM 1899 O O . LEU A 1 248 ? -3.333 3.709 3.470 1.00 97.38 248 LEU A O 1
ATOM 1903 N N . ILE A 1 249 ? -1.441 2.500 3.211 1.00 95.38 249 ILE A N 1
ATOM 1904 C CA . ILE A 1 249 ? -1.664 1.525 4.284 1.00 95.38 249 ILE A CA 1
ATOM 1905 C C . ILE A 1 249 ? -1.914 2.244 5.613 1.00 95.38 249 ILE A C 1
ATOM 1907 O O . ILE A 1 249 ? -2.979 2.084 6.207 1.00 95.38 249 ILE A O 1
ATOM 1911 N N . ALA A 1 250 ? -0.976 3.098 6.037 1.00 95.00 250 ALA A N 1
ATOM 1912 C CA . ALA A 1 250 ? -1.088 3.813 7.306 1.00 95.00 250 ALA A CA 1
ATOM 1913 C C . ALA A 1 250 ? -2.334 4.710 7.364 1.00 95.00 250 ALA A C 1
ATOM 1915 O O . ALA A 1 250 ? -3.030 4.747 8.375 1.00 95.00 250 ALA A O 1
ATOM 1916 N N . PHE A 1 251 ? -2.638 5.435 6.285 1.00 97.50 251 PHE A N 1
ATOM 1917 C CA . PHE A 1 251 ? -3.824 6.284 6.240 1.00 97.50 251 PHE A CA 1
ATOM 1918 C C . PHE A 1 251 ? -5.116 5.475 6.400 1.00 97.50 251 PHE A C 1
ATOM 1920 O O . PHE A 1 251 ? -5.946 5.851 7.224 1.00 97.50 251 PHE A O 1
ATOM 1927 N N . VAL A 1 252 ? -5.281 4.375 5.657 1.00 97.19 252 VAL A N 1
ATOM 1928 C CA . VAL A 1 252 ? -6.500 3.555 5.738 1.00 97.19 252 VAL A CA 1
ATOM 1929 C C . VAL A 1 252 ? -6.639 2.878 7.096 1.00 97.19 252 VAL A C 1
ATOM 1931 O O . VAL A 1 252 ? -7.741 2.886 7.635 1.00 97.19 252 VAL A O 1
ATOM 1934 N N . ASP A 1 253 ? -5.550 2.371 7.683 1.00 94.69 253 ASP A N 1
ATOM 1935 C CA . ASP A 1 253 ? -5.597 1.758 9.020 1.00 94.69 253 ASP A CA 1
ATOM 1936 C C . ASP A 1 253 ? -6.099 2.756 10.069 1.00 94.69 253 ASP A C 1
ATOM 1938 O O . ASP A 1 253 ? -7.013 2.454 10.838 1.00 94.69 253 ASP A O 1
ATOM 1942 N N . HIS A 1 254 ? -5.564 3.980 10.058 1.00 95.56 254 HIS A N 1
ATOM 1943 C CA . HIS A 1 254 ? -5.997 5.024 10.985 1.00 95.56 254 HIS A CA 1
ATOM 1944 C C . HIS A 1 254 ? -7.394 5.568 10.675 1.00 95.56 254 HIS A C 1
ATOM 1946 O O . HIS A 1 254 ? -8.130 5.879 11.606 1.00 95.56 254 HIS A O 1
ATOM 1952 N N . LEU A 1 255 ? -7.775 5.690 9.400 1.00 95.31 255 LEU A N 1
ATOM 1953 C CA . LEU A 1 255 ? -9.125 6.107 9.018 1.00 95.31 255 LEU A CA 1
ATOM 1954 C C . LEU A 1 255 ? -10.158 5.092 9.505 1.00 95.31 255 LEU A C 1
ATOM 1956 O O . LEU A 1 255 ? -11.181 5.476 10.064 1.00 95.31 255 LEU A O 1
ATOM 1960 N N . PHE A 1 256 ? -9.889 3.805 9.307 1.00 93.88 256 PHE A N 1
ATOM 1961 C CA . PHE A 1 256 ? -10.805 2.750 9.703 1.00 93.88 256 PHE A CA 1
ATOM 1962 C C . PHE A 1 256 ? -10.904 2.618 11.226 1.00 93.88 256 PHE A C 1
ATOM 1964 O O . PHE A 1 256 ? -12.013 2.531 11.752 1.00 93.88 256 PHE A O 1
ATOM 1971 N N . ASP A 1 257 ? -9.781 2.697 11.947 1.00 92.62 257 ASP A N 1
ATOM 1972 C CA . ASP A 1 257 ? -9.795 2.767 13.413 1.00 92.62 257 ASP A CA 1
ATOM 1973 C C . ASP A 1 257 ? -10.586 3.989 13.914 1.00 92.62 257 ASP A C 1
ATOM 1975 O O . ASP A 1 257 ? -11.434 3.845 14.794 1.00 92.62 257 ASP A O 1
ATOM 1979 N N . ALA A 1 258 ? -10.384 5.174 13.325 1.00 93.88 258 ALA A N 1
ATOM 1980 C CA . ALA A 1 258 ? -11.131 6.379 13.685 1.00 93.88 258 ALA A CA 1
ATOM 1981 C C . ALA A 1 258 ? -12.642 6.229 13.439 1.00 93.88 258 ALA A C 1
ATOM 1983 O O . ALA A 1 258 ? -13.438 6.559 14.319 1.00 93.88 258 ALA A O 1
ATOM 1984 N N . LEU A 1 259 ? -13.040 5.684 12.283 1.00 93.31 259 LEU A N 1
ATOM 1985 C CA . LEU A 1 259 ? -14.443 5.407 11.955 1.00 93.31 259 LEU A CA 1
ATOM 1986 C C . LEU A 1 259 ? -15.069 4.458 12.980 1.00 93.31 259 LEU A C 1
ATOM 1988 O O . LEU A 1 259 ? -16.100 4.759 13.569 1.00 93.31 259 LEU A O 1
ATOM 1992 N N . VAL A 1 260 ? -14.423 3.334 13.267 1.00 91.88 260 VAL A N 1
ATOM 1993 C CA . VAL A 1 260 ? -14.960 2.339 14.205 1.00 91.88 260 VAL A CA 1
ATOM 1994 C C . VAL A 1 260 ? -15.021 2.895 15.632 1.00 91.88 260 VAL A C 1
ATOM 1996 O O . VAL A 1 260 ? -15.976 2.634 16.362 1.00 91.88 260 VAL A O 1
ATOM 1999 N N . ARG A 1 261 ? -14.051 3.725 16.035 1.00 91.00 261 ARG A N 1
ATOM 2000 C CA . ARG A 1 261 ? -14.061 4.411 17.338 1.00 91.00 261 ARG A CA 1
ATOM 2001 C C . ARG A 1 261 ? -15.136 5.480 17.459 1.00 91.00 261 ARG A C 1
ATOM 2003 O O . ARG A 1 261 ? -15.599 5.696 18.575 1.00 91.00 261 ARG A O 1
ATOM 2010 N N . ALA A 1 262 ? -15.519 6.133 16.366 1.00 92.81 262 ALA A N 1
ATOM 2011 C CA . ALA A 1 262 ? -16.643 7.066 16.354 1.00 92.81 262 ALA A CA 1
ATOM 2012 C C . ALA A 1 262 ? -17.994 6.343 16.520 1.00 92.81 262 ALA A C 1
ATOM 2014 O O . ALA A 1 262 ? -18.964 6.949 16.962 1.00 92.81 262 ALA A O 1
ATOM 2015 N N . HIS A 1 263 ? -18.036 5.039 16.235 1.00 94.62 263 HIS A N 1
ATOM 2016 C CA . HIS A 1 263 ? -19.239 4.210 16.253 1.00 94.62 263 HIS A CA 1
ATOM 2017 C C . HIS A 1 263 ? -19.054 2.954 17.122 1.00 94.62 263 HIS A C 1
ATOM 2019 O O . HIS A 1 263 ? -19.331 1.837 16.685 1.00 94.62 263 HIS A O 1
ATOM 2025 N N . ARG A 1 264 ? -18.571 3.107 18.365 1.00 93.38 264 ARG A N 1
ATOM 2026 C CA . ARG A 1 264 ? -18.272 1.952 19.244 1.00 93.38 264 ARG A CA 1
ATOM 2027 C C . ARG A 1 264 ? -19.473 1.038 19.466 1.00 93.38 264 ARG A C 1
ATOM 2029 O O . ARG A 1 264 ? -19.294 -0.174 19.525 1.00 93.38 264 ARG A O 1
ATOM 2036 N N . ASP A 1 265 ? -20.672 1.607 19.524 1.00 95.88 265 ASP A N 1
ATOM 2037 C CA . ASP A 1 265 ? -21.913 0.858 19.737 1.00 95.88 265 ASP A CA 1
ATOM 2038 C C . ASP A 1 265 ? -22.279 -0.043 18.547 1.00 95.88 265 ASP A C 1
ATOM 2040 O O . ASP A 1 265 ? -23.058 -0.986 18.702 1.00 95.88 265 ASP A O 1
ATOM 2044 N N . ALA A 1 266 ? -21.693 0.202 17.368 1.00 95.00 266 ALA A N 1
ATOM 2045 C CA . ALA A 1 266 ? -21.864 -0.634 16.185 1.00 95.00 266 ALA A CA 1
ATOM 2046 C C . ALA A 1 266 ? -21.048 -1.935 16.251 1.00 95.00 266 ALA A C 1
ATOM 2048 O O . ALA A 1 266 ? -21.298 -2.840 15.452 1.00 95.00 266 ALA A O 1
ATOM 2049 N N . ILE A 1 267 ? -20.075 -2.046 17.165 1.00 94.88 267 ILE A N 1
ATOM 2050 C CA . ILE A 1 267 ? -19.227 -3.233 17.331 1.00 94.88 267 ILE A CA 1
ATOM 2051 C C . ILE A 1 267 ? -20.026 -4.324 18.051 1.00 94.88 267 ILE A C 1
ATOM 2053 O O . ILE A 1 267 ? -20.438 -4.154 19.195 1.00 94.88 267 ILE A O 1
ATOM 2057 N N . VAL A 1 268 ? -20.213 -5.467 17.391 1.00 96.12 268 VAL A N 1
ATOM 2058 C CA . VAL A 1 268 ? -20.957 -6.619 17.936 1.00 96.12 268 VAL A CA 1
ATOM 2059 C C . VAL A 1 268 ? -20.042 -7.721 18.464 1.00 96.12 268 VAL A C 1
ATOM 2061 O O . VAL A 1 268 ? -20.458 -8.524 19.290 1.00 96.12 268 VAL A O 1
ATOM 2064 N N . GLU A 1 269 ? -18.796 -7.765 17.999 1.00 93.69 269 GLU A N 1
ATOM 2065 C CA . GLU A 1 269 ? -17.792 -8.734 18.434 1.00 93.69 269 GLU A CA 1
ATOM 2066 C C . GLU A 1 269 ? -16.414 -8.077 18.375 1.00 93.69 269 GLU A C 1
ATOM 2068 O O . GLU A 1 269 ? -16.126 -7.340 17.427 1.00 93.69 269 GLU A O 1
ATOM 2073 N N . LYS A 1 270 ? -15.562 -8.344 19.369 1.00 91.25 270 LYS A N 1
ATOM 2074 C CA . LYS A 1 270 ? -14.183 -7.858 19.420 1.00 91.25 270 LYS A CA 1
ATOM 2075 C C . LYS A 1 270 ? -13.268 -8.945 19.973 1.00 91.25 270 LYS A C 1
ATOM 2077 O O . LYS A 1 270 ? -13.441 -9.383 21.104 1.00 91.25 270 LYS A O 1
ATOM 2082 N N . ASP A 1 271 ? -12.262 -9.299 19.191 1.00 90.12 271 ASP A N 1
ATOM 2083 C CA . ASP A 1 271 ? -11.196 -10.230 19.538 1.00 90.12 271 ASP A CA 1
ATOM 2084 C C . ASP A 1 271 ? -9.856 -9.487 19.485 1.00 90.12 271 ASP A C 1
ATOM 2086 O O . ASP A 1 271 ? -9.472 -8.949 18.446 1.00 90.12 271 ASP A O 1
ATOM 2090 N N . ALA A 1 272 ? -9.159 -9.417 20.617 1.00 88.81 272 ALA A N 1
ATOM 2091 C CA . ALA A 1 272 ? -7.866 -8.755 20.739 1.00 88.81 272 ALA A CA 1
ATOM 2092 C C . ALA A 1 272 ? -6.816 -9.761 21.211 1.00 88.81 272 ALA A C 1
ATOM 2094 O O . ALA A 1 272 ? -6.930 -10.324 22.300 1.00 88.81 272 ALA A O 1
ATOM 2095 N N . ARG A 1 273 ? -5.772 -9.958 20.405 1.00 89.62 273 ARG A N 1
ATOM 2096 C CA . ARG A 1 273 ? -4.720 -10.947 20.658 1.00 89.62 273 ARG A CA 1
ATOM 2097 C C . ARG A 1 273 ? -3.368 -10.479 20.152 1.00 89.62 273 ARG A C 1
ATOM 2099 O O . ARG A 1 273 ? -3.270 -9.691 19.215 1.00 89.62 273 ARG A O 1
ATOM 2106 N N . VAL A 1 274 ? -2.315 -11.018 20.752 1.00 87.62 274 VAL A N 1
ATOM 2107 C CA . VAL A 1 274 ? -0.954 -10.876 20.233 1.00 87.62 274 VAL A CA 1
ATOM 2108 C C . VAL A 1 274 ? -0.675 -12.022 19.284 1.00 87.62 274 VAL A C 1
ATOM 2110 O O . VAL A 1 274 ? -0.720 -13.191 19.674 1.00 87.62 274 VAL A O 1
ATOM 2113 N N . VAL A 1 275 ? -0.369 -11.668 18.044 1.00 89.75 275 VAL A N 1
ATOM 2114 C CA . VAL A 1 275 ? -0.031 -12.617 16.986 1.00 89.75 275 VAL A CA 1
ATOM 2115 C C . VAL A 1 275 ? 1.421 -12.446 16.581 1.00 89.75 275 VAL A C 1
ATOM 2117 O O . VAL A 1 275 ? 1.979 -11.347 16.656 1.00 89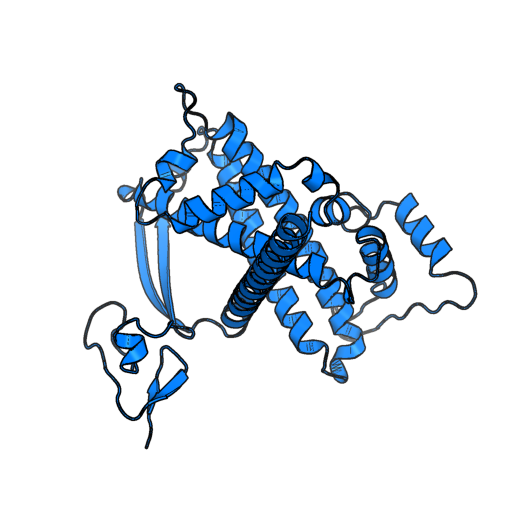.75 275 VAL A O 1
ATOM 2120 N N . ASP A 1 276 ? 2.019 -13.539 16.127 1.00 88.88 276 ASP A N 1
ATOM 2121 C CA . ASP A 1 276 ? 3.291 -13.476 15.428 1.00 88.88 276 ASP A CA 1
ATOM 2122 C C . ASP A 1 276 ? 3.077 -12.779 14.083 1.00 88.88 276 ASP A C 1
ATOM 2124 O O . ASP A 1 276 ? 2.134 -13.084 13.348 1.00 88.88 276 ASP A O 1
ATOM 2128 N N . VAL A 1 277 ? 3.940 -11.817 13.767 1.00 86.00 277 VAL A N 1
ATOM 2129 C CA . VAL A 1 277 ? 3.935 -11.159 12.463 1.00 86.00 277 VAL A CA 1
ATOM 2130 C C . VAL A 1 277 ? 4.470 -12.167 11.448 1.00 86.00 277 VAL A C 1
ATOM 2132 O O . VAL A 1 277 ? 5.615 -12.609 11.592 1.00 86.00 277 VAL A O 1
ATOM 2135 N N . PRO A 1 278 ? 3.690 -12.542 10.416 1.00 87.94 278 PRO A N 1
ATOM 2136 C CA . PRO A 1 278 ? 4.181 -13.429 9.375 1.00 87.94 278 PRO A CA 1
ATOM 2137 C C . PRO A 1 278 ? 5.479 -12.874 8.770 1.00 87.94 278 PRO A C 1
ATOM 2139 O O . PRO A 1 278 ? 5.525 -11.678 8.466 1.00 87.94 278 PRO A O 1
ATOM 2142 N N . PRO A 1 279 ? 6.517 -13.702 8.550 1.00 85.62 279 PRO A N 1
ATOM 2143 C CA . PRO A 1 279 ? 7.824 -13.215 8.111 1.00 85.62 279 PRO A CA 1
ATOM 2144 C C . PRO A 1 279 ? 7.771 -12.337 6.855 1.00 85.62 279 PRO A C 1
ATOM 2146 O O . PRO A 1 279 ? 8.429 -11.306 6.804 1.00 85.62 279 PRO A O 1
ATOM 2149 N N . LEU A 1 280 ? 6.930 -12.691 5.878 1.00 82.69 280 LEU A N 1
ATOM 2150 C CA . LEU A 1 280 ? 6.730 -11.896 4.661 1.00 82.69 280 LEU A CA 1
ATOM 2151 C C . LEU A 1 280 ? 6.138 -10.504 4.937 1.00 82.69 280 LEU A C 1
ATOM 2153 O O . LEU A 1 280 ? 6.527 -9.531 4.299 1.00 82.69 280 LEU A O 1
ATOM 2157 N N . ILE A 1 281 ? 5.230 -10.382 5.911 1.00 84.38 281 ILE A N 1
ATOM 2158 C CA . ILE A 1 281 ? 4.649 -9.089 6.305 1.00 84.38 281 ILE A CA 1
ATOM 2159 C C . ILE A 1 281 ? 5.701 -8.231 7.009 1.00 84.38 281 ILE A C 1
ATOM 2161 O O . ILE A 1 281 ? 5.802 -7.038 6.725 1.00 84.38 281 ILE A O 1
ATOM 2165 N N . ALA A 1 282 ? 6.501 -8.835 7.894 1.00 85.88 282 ALA A N 1
ATOM 2166 C CA . ALA A 1 282 ? 7.599 -8.138 8.558 1.00 85.88 282 ALA A CA 1
ATOM 2167 C C . ALA A 1 282 ? 8.590 -7.576 7.527 1.00 85.88 282 ALA A C 1
ATOM 2169 O O . ALA A 1 282 ? 8.892 -6.385 7.555 1.00 85.88 282 ALA A O 1
ATOM 2170 N N . ARG A 1 283 ? 8.997 -8.392 6.549 1.00 84.06 283 ARG A N 1
ATOM 2171 C CA . ARG A 1 283 ? 9.919 -7.978 5.482 1.00 84.06 283 ARG A CA 1
ATOM 2172 C C . ARG A 1 283 ? 9.330 -6.916 4.563 1.00 84.06 283 ARG A C 1
ATOM 2174 O O . ARG A 1 283 ? 10.018 -5.960 4.220 1.00 84.06 283 ARG A O 1
ATOM 2181 N N . ALA A 1 284 ? 8.046 -7.012 4.218 1.00 84.25 284 ALA A N 1
ATOM 2182 C CA . ALA A 1 284 ? 7.377 -5.964 3.452 1.00 84.25 284 ALA A CA 1
ATOM 2183 C C . ALA A 1 284 ? 7.361 -4.617 4.195 1.00 84.25 284 ALA A C 1
ATOM 2185 O O . ALA A 1 284 ? 7.612 -3.572 3.590 1.00 84.25 284 ALA A O 1
ATOM 2186 N N . ALA A 1 285 ? 7.129 -4.632 5.511 1.00 85.19 285 ALA A N 1
ATOM 2187 C CA . ALA A 1 285 ? 7.215 -3.431 6.339 1.00 85.19 285 ALA A CA 1
ATOM 2188 C C . ALA A 1 285 ? 8.655 -2.892 6.429 1.00 85.19 285 ALA A C 1
ATOM 2190 O O . ALA A 1 285 ? 8.869 -1.686 6.303 1.00 85.19 285 ALA A O 1
ATOM 2191 N N . GLU A 1 286 ? 9.644 -3.772 6.596 1.00 87.38 286 GLU A N 1
ATOM 2192 C CA . GLU A 1 286 ? 11.066 -3.412 6.611 1.00 87.38 286 GLU A CA 1
ATOM 2193 C C . GLU A 1 286 ? 11.517 -2.792 5.287 1.00 87.38 286 GLU A C 1
ATOM 2195 O O . GLU A 1 286 ? 12.213 -1.780 5.307 1.00 87.38 286 GLU A O 1
ATOM 2200 N N . ALA A 1 287 ? 11.071 -3.324 4.146 1.00 84.56 287 ALA A N 1
ATOM 2201 C CA . ALA A 1 287 ? 11.370 -2.768 2.829 1.00 84.56 287 ALA A CA 1
ATOM 2202 C C . ALA A 1 287 ? 10.853 -1.324 2.690 1.00 84.56 287 ALA A C 1
ATOM 2204 O O . ALA A 1 287 ? 11.575 -0.449 2.211 1.00 84.56 287 ALA A O 1
ATOM 2205 N N . VAL A 1 288 ? 9.637 -1.039 3.174 1.00 85.25 288 VAL A N 1
ATOM 2206 C CA . VAL A 1 288 ? 9.090 0.331 3.215 1.00 85.25 288 VAL A CA 1
ATOM 2207 C C . VAL A 1 288 ? 9.902 1.234 4.137 1.00 85.25 288 VAL A C 1
ATOM 2209 O O . VAL A 1 288 ? 10.209 2.372 3.780 1.00 85.25 288 VAL A O 1
ATOM 2212 N N . ASP A 1 289 ? 10.229 0.758 5.338 1.00 86.75 289 ASP A N 1
ATOM 2213 C CA . ASP A 1 289 ? 10.956 1.545 6.335 1.00 86.75 289 ASP A CA 1
ATOM 2214 C C . ASP A 1 289 ? 12.388 1.862 5.872 1.00 86.75 289 ASP A C 1
ATOM 2216 O O . ASP A 1 289 ? 12.837 3.009 6.003 1.00 86.75 289 ASP A O 1
ATOM 2220 N N . ALA A 1 290 ? 13.078 0.880 5.286 1.00 86.56 290 ALA A N 1
ATOM 2221 C CA . ALA A 1 290 ? 14.401 1.030 4.690 1.00 86.56 290 ALA A CA 1
ATOM 2222 C C . ALA A 1 290 ? 14.371 2.059 3.558 1.00 86.56 290 ALA A C 1
ATOM 2224 O O . ALA A 1 290 ? 15.192 2.980 3.518 1.00 86.56 290 ALA A O 1
ATOM 2225 N N . GLU A 1 291 ? 13.366 1.972 2.693 1.00 84.88 291 GLU A N 1
ATOM 2226 C CA . GLU A 1 291 ? 13.221 2.899 1.585 1.00 84.88 291 GLU A CA 1
ATOM 2227 C C . GLU A 1 291 ? 12.945 4.334 2.054 1.00 84.88 291 GLU A C 1
ATOM 2229 O O . GLU A 1 291 ? 13.589 5.298 1.634 1.00 84.88 291 GLU A O 1
ATOM 2234 N N . ARG A 1 292 ? 12.052 4.494 3.030 1.00 84.75 292 ARG A N 1
ATOM 2235 C CA . ARG A 1 292 ? 11.804 5.788 3.676 1.00 84.75 292 ARG A CA 1
ATOM 2236 C C . ARG A 1 292 ? 13.044 6.367 4.331 1.00 84.75 292 ARG A C 1
ATOM 2238 O O . ARG A 1 292 ? 13.189 7.591 4.395 1.00 84.75 292 ARG A O 1
ATOM 2245 N N . ALA A 1 293 ? 13.896 5.532 4.918 1.00 86.75 293 ALA A N 1
ATOM 2246 C CA . ALA A 1 293 ? 15.163 5.978 5.483 1.00 86.75 293 ALA A CA 1
ATOM 2247 C C . ALA A 1 293 ? 16.103 6.484 4.379 1.00 86.75 293 ALA A C 1
ATOM 2249 O O . ALA A 1 293 ? 16.614 7.599 4.500 1.00 86.75 293 ALA A O 1
ATOM 2250 N N . ARG A 1 294 ? 16.232 5.738 3.275 1.00 88.12 294 ARG A N 1
ATOM 2251 C CA . ARG A 1 294 ? 17.040 6.121 2.108 1.00 88.12 294 ARG A CA 1
ATOM 2252 C C . ARG A 1 294 ? 16.602 7.462 1.513 1.00 88.12 294 ARG A C 1
ATOM 2254 O O . ARG A 1 294 ? 17.408 8.384 1.430 1.00 88.12 294 ARG A O 1
ATOM 2261 N N . LEU A 1 295 ? 15.312 7.631 1.209 1.00 83.94 295 LEU A N 1
ATOM 2262 C CA . LEU A 1 295 ? 14.779 8.882 0.642 1.00 83.94 295 LEU A CA 1
ATOM 2263 C C . LEU A 1 295 ? 14.954 10.089 1.576 1.00 83.94 295 LEU A C 1
ATOM 2265 O O . LEU A 1 295 ? 15.086 11.228 1.121 1.00 83.94 295 LEU A O 1
ATOM 2269 N N . ARG A 1 296 ? 14.922 9.874 2.897 1.00 87.19 296 ARG A N 1
ATOM 2270 C CA . ARG A 1 296 ? 15.207 10.935 3.876 1.00 87.19 296 ARG A CA 1
ATOM 2271 C C . ARG A 1 296 ? 16.672 11.356 3.833 1.00 87.19 296 ARG A C 1
ATOM 2273 O O . ARG A 1 296 ? 16.937 12.557 3.854 1.00 87.19 296 ARG A O 1
ATOM 2280 N N . ASP A 1 297 ? 17.590 10.398 3.759 1.00 89.69 297 ASP A N 1
ATOM 2281 C CA . ASP A 1 297 ? 19.025 10.668 3.657 1.00 89.69 297 ASP A CA 1
ATOM 2282 C C . ASP A 1 297 ? 19.371 11.412 2.357 1.00 89.69 297 ASP A C 1
ATOM 2284 O O . ASP A 1 297 ? 20.051 12.436 2.384 1.00 89.69 297 ASP A O 1
ATOM 2288 N N . GLU A 1 298 ? 18.803 10.987 1.227 1.00 89.25 298 GLU A N 1
ATOM 2289 C CA . GLU A 1 298 ? 18.989 11.655 -0.068 1.00 89.25 298 GLU A CA 1
ATOM 2290 C C . GLU A 1 298 ? 18.503 13.104 -0.054 1.00 89.25 298 GLU A C 1
ATOM 2292 O O . GLU A 1 298 ? 19.214 14.008 -0.494 1.00 89.25 298 GLU A O 1
ATOM 2297 N N . ARG A 1 299 ? 17.324 13.360 0.526 1.00 87.88 299 ARG A N 1
ATOM 2298 C CA . ARG A 1 299 ? 16.809 14.728 0.685 1.00 87.88 299 ARG A CA 1
ATOM 2299 C C . ARG A 1 299 ? 17.707 15.581 1.572 1.00 87.88 299 ARG A C 1
ATOM 2301 O O . ARG A 1 299 ? 17.904 16.756 1.274 1.00 87.88 299 ARG A O 1
ATOM 2308 N N . ARG A 1 300 ? 18.254 15.008 2.647 1.00 92.00 300 ARG A N 1
ATOM 2309 C CA . ARG A 1 300 ? 19.185 15.709 3.539 1.00 92.00 300 ARG A CA 1
ATOM 2310 C C . ARG A 1 300 ? 20.474 16.081 2.805 1.00 92.00 300 ARG A C 1
ATOM 2312 O O . ARG A 1 300 ? 20.918 17.219 2.919 1.00 92.00 300 ARG A O 1
ATOM 2319 N N . LYS A 1 301 ? 21.035 15.154 2.026 1.00 93.12 301 LYS A N 1
ATOM 2320 C CA . LYS A 1 301 ? 22.225 15.390 1.193 1.00 93.12 301 LYS A CA 1
ATOM 2321 C C . LYS A 1 301 ? 21.977 16.470 0.140 1.00 93.12 301 LYS A C 1
ATOM 2323 O O . LYS A 1 301 ? 22.788 17.381 0.009 1.00 93.12 301 LYS A O 1
ATOM 2328 N N . ALA A 1 302 ? 20.839 16.415 -0.553 1.00 91.44 302 ALA A N 1
ATOM 2329 C CA . ALA A 1 302 ? 20.464 17.419 -1.547 1.00 91.44 302 ALA A CA 1
ATOM 2330 C C . ALA A 1 302 ? 20.284 18.817 -0.930 1.00 91.44 302 ALA A C 1
ATOM 2332 O O . ALA A 1 302 ? 20.751 19.803 -1.495 1.00 91.44 302 ALA A O 1
ATOM 2333 N N . ALA A 1 303 ? 19.654 18.907 0.247 1.00 91.56 303 ALA A N 1
ATOM 2334 C CA . ALA A 1 303 ? 19.496 20.170 0.965 1.00 91.56 303 ALA A CA 1
ATOM 2335 C C . ALA A 1 303 ? 20.852 20.770 1.374 1.00 91.56 303 ALA A C 1
ATOM 2337 O O . ALA A 1 303 ? 21.088 21.950 1.129 1.00 91.56 303 ALA A O 1
ATOM 2338 N N . ALA A 1 304 ? 21.758 19.950 1.916 1.00 92.69 304 ALA A N 1
ATOM 2339 C CA . ALA A 1 304 ? 23.105 20.390 2.278 1.00 92.69 304 ALA A CA 1
ATOM 2340 C C . ALA A 1 304 ? 23.909 20.870 1.054 1.00 92.69 304 ALA A C 1
ATOM 2342 O O . ALA A 1 304 ? 24.567 21.904 1.111 1.00 92.69 304 ALA A O 1
ATOM 2343 N N . ALA A 1 305 ? 23.818 20.162 -0.077 1.00 93.19 305 ALA A N 1
ATOM 2344 C CA . ALA A 1 305 ? 24.477 20.571 -1.318 1.00 93.19 305 ALA A CA 1
ATOM 2345 C C . ALA A 1 305 ? 23.948 21.917 -1.847 1.00 93.19 305 ALA A C 1
ATOM 2347 O O . ALA A 1 305 ? 24.732 22.766 -2.270 1.00 93.19 305 ALA A O 1
ATOM 2348 N N . ALA A 1 306 ? 22.631 22.137 -1.785 1.00 92.25 306 ALA A N 1
ATOM 2349 C CA . ALA A 1 306 ? 22.016 23.398 -2.194 1.00 92.25 306 ALA A CA 1
ATOM 2350 C C . ALA A 1 306 ? 22.418 24.574 -1.284 1.00 92.25 306 ALA A C 1
ATOM 2352 O O . ALA A 1 306 ? 22.559 25.698 -1.760 1.00 92.25 306 ALA A O 1
ATOM 2353 N N . GLU A 1 307 ? 22.613 24.331 0.013 1.00 91.69 307 GLU A N 1
ATOM 2354 C CA . GLU A 1 307 ? 23.079 25.342 0.968 1.00 91.69 307 GLU A CA 1
ATOM 2355 C C . GLU A 1 307 ? 24.535 25.752 0.698 1.00 91.69 307 GLU A C 1
ATOM 2357 O O . GLU A 1 307 ? 24.833 26.944 0.652 1.00 91.69 307 GLU A O 1
ATOM 2362 N N . ILE A 1 308 ? 25.411 24.787 0.393 1.00 93.19 308 ILE A N 1
ATOM 2363 C CA . ILE A 1 308 ? 26.801 25.052 -0.016 1.00 93.19 308 ILE A CA 1
ATOM 2364 C C . ILE A 1 308 ? 26.845 25.912 -1.287 1.00 93.19 308 ILE A C 1
ATOM 2366 O O . ILE A 1 308 ? 27.600 26.878 -1.350 1.00 93.19 308 ILE A O 1
ATOM 2370 N N . GLN A 1 309 ? 26.012 25.602 -2.285 1.00 87.94 309 GLN A N 1
ATOM 2371 C CA . GLN A 1 309 ? 25.950 26.380 -3.529 1.00 87.94 309 GLN A CA 1
ATOM 2372 C C . GLN A 1 309 ? 25.481 27.824 -3.302 1.00 87.94 309 GLN A C 1
ATOM 2374 O O . GLN A 1 309 ? 25.995 28.737 -3.942 1.00 87.94 309 GLN A O 1
ATOM 2379 N N . ARG A 1 310 ? 24.544 28.048 -2.370 1.00 87.81 310 ARG A N 1
ATOM 2380 C CA . ARG A 1 310 ? 24.072 29.397 -2.013 1.00 87.81 310 ARG A CA 1
ATOM 2381 C C . ARG A 1 310 ? 25.087 30.196 -1.201 1.00 87.81 310 ARG A C 1
ATOM 2383 O O . ARG A 1 310 ? 25.085 31.410 -1.310 1.00 87.81 310 ARG A O 1
ATOM 2390 N N . GLY A 1 311 ? 25.922 29.537 -0.398 1.00 80.12 311 GLY A N 1
ATOM 2391 C CA . GLY A 1 311 ? 26.989 30.195 0.365 1.00 80.12 311 GLY A CA 1
ATOM 2392 C C . GLY A 1 311 ? 28.229 30.554 -0.462 1.00 80.12 311 GLY A C 1
ATOM 2393 O O . GLY A 1 311 ? 29.086 31.282 0.026 1.00 80.12 311 GLY A O 1
ATOM 2394 N N . ALA A 1 312 ? 28.338 30.034 -1.688 1.00 75.19 312 ALA A N 1
ATOM 2395 C CA . ALA A 1 312 ? 29.440 30.300 -2.614 1.00 75.19 312 ALA A CA 1
ATOM 2396 C C . ALA A 1 312 ? 29.113 31.365 -3.684 1.00 75.19 312 ALA A C 1
ATOM 2398 O O . ALA A 1 312 ? 29.969 31.654 -4.519 1.00 75.19 312 ALA A O 1
ATOM 2399 N N . SER A 1 313 ? 27.885 31.899 -3.682 1.00 67.00 313 SER A N 1
ATOM 2400 C CA . SER A 1 313 ? 27.417 32.983 -4.564 1.00 67.00 313 SER A CA 1
ATOM 2401 C C . SER A 1 313 ? 27.367 34.303 -3.806 1.00 67.00 313 SER A C 1
ATOM 2403 O O . SER A 1 313 ? 27.648 35.341 -4.438 1.00 67.00 313 SER A O 1
#

Radius of gyration: 23.09 Å; Cα contacts (8 Å, |Δi|>4): 399; chains: 1; bounding box: 56×63×7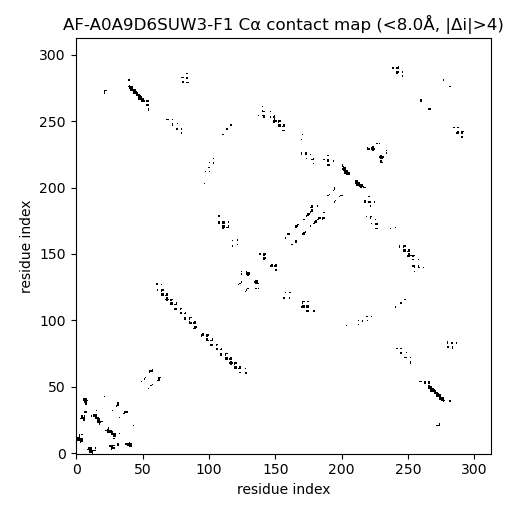1 Å

Secondary structure (DSSP, 8-state):
-PEEPTTT--EES--B--SSSTTTT--B-HHHHTTSS---SEEEEEEEEE-HHHHS-TTSTTHHHHHHHHHHHHHHHHHHHHHHHHHHTTT-TTTTTTHHHHHHHHHHHHHHHHHHHHHHHHHIIIIITB-TTS-BHHHHHT-SGGGHHHHHHHHHHHHHHTSGGGGGSHHHHHHHSHHHH--HHHHHHHHHHHS-TT-----B--SSTT--BSSHHHHHHHHHHHHTS-GGG-HHHHHHHHHHHHHHHHHHHHHHHHHHHHTGGGEEEEEEEEEEPPHHHHHHHHHHHHHHHHHHHHHHHHHHHHHHHHHT-